Protein AF-A0A1M7QAD5-F1 (afdb_monomer_lite)

pLDDT: mean 91.41, std 9.4, range [44.44, 98.81]

Structure (mmCIF, N/CA/C/O backbone):
data_AF-A0A1M7QAD5-F1
#
_entry.id   AF-A0A1M7QAD5-F1
#
loop_
_atom_site.group_PDB
_atom_site.id
_atom_site.type_symbol
_atom_site.label_atom_id
_atom_site.label_alt_id
_atom_site.label_comp_id
_atom_site.label_asym_id
_atom_site.label_entity_id
_atom_site.label_seq_id
_atom_site.pdbx_PDB_ins_code
_atom_site.Cartn_x
_atom_site.Cartn_y
_atom_site.Cartn_z
_atom_site.occupancy
_atom_site.B_iso_or_equiv
_atom_site.auth_seq_id
_atom_site.auth_comp_id
_atom_site.auth_asym_id
_atom_site.auth_atom_id
_atom_site.pdbx_PDB_model_num
ATOM 1 N N . MET A 1 1 ? 4.816 22.888 -14.484 1.00 44.44 1 MET A N 1
ATOM 2 C CA . MET A 1 1 ? 5.813 21.849 -14.824 1.00 44.44 1 MET A CA 1
ATOM 3 C C . MET A 1 1 ? 5.285 20.540 -14.272 1.00 44.44 1 MET A C 1
ATOM 5 O O . MET A 1 1 ? 4.769 20.573 -13.161 1.00 44.44 1 MET A O 1
ATOM 9 N N . SER A 1 2 ? 5.315 19.450 -15.041 1.00 64.81 2 SER A N 1
ATOM 10 C CA . SER A 1 2 ? 4.949 18.124 -14.526 1.00 64.81 2 SER A CA 1
ATOM 11 C C . SER A 1 2 ? 5.918 17.736 -13.416 1.00 64.81 2 SER A C 1
ATOM 13 O O . SER A 1 2 ? 7.119 17.979 -13.535 1.00 64.81 2 SER A O 1
ATOM 15 N N . ASP A 1 3 ? 5.398 17.168 -12.337 1.00 88.75 3 ASP A N 1
ATOM 16 C CA . ASP A 1 3 ? 6.226 16.708 -11.234 1.00 88.75 3 ASP A CA 1
ATOM 17 C C . ASP A 1 3 ? 7.132 15.540 -11.679 1.00 88.75 3 ASP A C 1
ATOM 19 O O . ASP A 1 3 ? 6.599 14.564 -12.214 1.00 88.75 3 ASP A O 1
ATOM 23 N N . PRO A 1 4 ? 8.466 15.608 -11.495 1.00 91.31 4 PRO A N 1
ATOM 24 C CA . PRO A 1 4 ? 9.377 14.566 -11.970 1.00 91.31 4 PRO A CA 1
ATOM 25 C C . PRO A 1 4 ? 9.120 13.183 -11.362 1.00 91.31 4 PRO A C 1
ATOM 27 O O . PRO A 1 4 ? 9.174 12.189 -12.086 1.00 91.31 4 PRO A O 1
ATOM 30 N N . LEU A 1 5 ? 8.806 13.116 -10.063 1.00 94.00 5 LEU A N 1
ATOM 31 C CA . LEU A 1 5 ? 8.501 11.862 -9.376 1.00 94.00 5 LEU A CA 1
ATOM 32 C C . LEU A 1 5 ? 7.211 11.270 -9.938 1.00 94.00 5 LEU A C 1
ATOM 34 O O . LEU A 1 5 ? 7.191 10.111 -10.347 1.00 94.00 5 LEU A O 1
ATOM 38 N N . LEU A 1 6 ? 6.143 12.068 -10.014 1.00 95.25 6 LEU A N 1
ATOM 39 C CA . LEU A 1 6 ? 4.857 11.579 -10.521 1.00 95.25 6 LEU A CA 1
ATOM 40 C C . LEU A 1 6 ? 4.945 11.181 -11.999 1.00 95.25 6 LEU A C 1
ATOM 42 O O . LEU A 1 6 ? 4.340 10.193 -12.409 1.00 95.25 6 LEU A O 1
ATOM 46 N N . ALA A 1 7 ? 5.729 11.899 -12.805 1.00 94.88 7 ALA A N 1
ATOM 47 C CA . ALA A 1 7 ? 5.968 11.540 -14.199 1.00 94.88 7 ALA A CA 1
ATOM 48 C C . ALA A 1 7 ? 6.730 10.206 -14.327 1.00 94.88 7 ALA A C 1
ATOM 50 O O . ALA A 1 7 ? 6.427 9.411 -15.218 1.00 94.88 7 ALA A O 1
ATOM 51 N N . ALA A 1 8 ? 7.684 9.925 -13.433 1.00 96.12 8 ALA A N 1
ATOM 52 C CA . ALA A 1 8 ? 8.369 8.634 -13.381 1.00 96.12 8 ALA A CA 1
ATOM 53 C C . ALA A 1 8 ? 7.419 7.510 -12.929 1.00 96.12 8 ALA A C 1
ATOM 55 O O . ALA A 1 8 ? 7.286 6.506 -13.627 1.00 96.12 8 ALA A O 1
ATOM 56 N N . LEU A 1 9 ? 6.699 7.708 -11.817 1.00 96.38 9 LEU A N 1
ATOM 57 C CA . LEU A 1 9 ? 5.769 6.729 -11.232 1.00 96.38 9 LEU A CA 1
ATOM 58 C C . LEU A 1 9 ? 4.523 6.460 -12.093 1.00 96.38 9 LEU A C 1
ATOM 60 O O . LEU A 1 9 ? 3.864 5.441 -11.912 1.00 96.38 9 LEU A O 1
ATOM 64 N N . SER A 1 10 ? 4.203 7.338 -13.044 1.00 94.56 10 SER A N 1
ATOM 65 C CA . SER A 1 10 ? 3.139 7.128 -14.038 1.00 94.56 10 SER A CA 1
ATOM 66 C C . SER A 1 10 ? 3.640 6.535 -15.359 1.00 94.56 10 SER A C 1
ATOM 68 O O . SER A 1 10 ? 2.853 6.315 -16.277 1.00 94.56 10 SER A O 1
ATOM 70 N N . GLY A 1 11 ? 4.950 6.301 -15.501 1.00 94.44 11 GLY A N 1
ATOM 71 C CA . GLY A 1 11 ? 5.553 5.836 -16.752 1.00 94.44 11 GLY A CA 1
ATOM 72 C C . GLY A 1 11 ? 5.545 6.879 -17.882 1.00 94.44 11 GLY A C 1
ATOM 73 O O . GLY A 1 11 ? 5.758 6.527 -19.046 1.00 94.44 11 GLY A O 1
ATOM 74 N N . GLN A 1 12 ? 5.302 8.157 -17.570 1.00 94.88 12 GLN A N 1
ATOM 75 C CA . GLN A 1 12 ? 5.321 9.278 -18.520 1.00 94.88 12 GLN A CA 1
ATOM 76 C C . GLN A 1 12 ? 6.730 9.843 -18.754 1.00 94.88 12 GLN A C 1
ATOM 78 O O . GLN A 1 12 ? 6.978 10.454 -19.792 1.00 94.88 12 GLN A O 1
ATOM 83 N N . ALA A 1 13 ? 7.673 9.592 -17.840 1.00 95.69 13 ALA A N 1
ATOM 84 C CA . ALA A 1 13 ? 9.079 9.976 -17.970 1.00 95.69 13 ALA A CA 1
ATOM 85 C C . ALA A 1 13 ? 10.033 8.761 -17.918 1.00 95.69 13 ALA A C 1
ATOM 87 O O . ALA A 1 13 ? 10.795 8.629 -16.961 1.00 95.69 13 ALA A O 1
ATOM 88 N N . PRO A 1 14 ? 10.068 7.889 -18.950 1.00 95.81 14 PRO A N 1
ATOM 89 C CA . PRO A 1 14 ? 10.956 6.718 -18.977 1.00 95.81 14 PRO A CA 1
ATOM 90 C C . PRO A 1 14 ? 12.440 7.047 -18.769 1.00 95.81 14 PRO A C 1
ATOM 92 O O . PRO A 1 14 ? 13.177 6.250 -18.200 1.00 95.81 14 PRO A O 1
ATOM 95 N N . ALA A 1 15 ? 12.884 8.232 -19.202 1.00 95.62 15 ALA A N 1
ATOM 96 C CA . ALA A 1 15 ? 14.264 8.689 -19.038 1.00 95.62 15 ALA A CA 1
ATOM 97 C C . ALA A 1 15 ? 14.668 8.934 -17.569 1.00 95.62 15 ALA A C 1
ATOM 99 O O . ALA A 1 15 ? 15.857 9.002 -17.280 1.00 95.62 15 ALA A O 1
ATOM 100 N N . ALA A 1 16 ? 13.701 9.055 -16.651 1.00 96.00 16 ALA A N 1
ATOM 101 C CA . ALA A 1 16 ? 13.962 9.135 -15.214 1.00 96.00 16 ALA A CA 1
ATOM 102 C C . ALA A 1 16 ? 14.240 7.758 -14.580 1.00 96.00 16 ALA A C 1
ATOM 104 O O . ALA A 1 16 ? 14.687 7.689 -13.436 1.00 96.00 16 ALA A O 1
ATOM 105 N N . LEU A 1 17 ? 13.979 6.663 -15.303 1.00 97.69 17 LEU A N 1
ATOM 106 C CA . LEU A 1 17 ? 14.224 5.301 -14.841 1.00 97.69 17 LEU A CA 1
ATOM 107 C C . LEU A 1 17 ? 15.600 4.804 -15.310 1.00 97.69 17 LEU A C 1
ATOM 109 O O . LEU A 1 17 ? 16.010 5.054 -16.452 1.00 97.69 17 LEU A O 1
ATOM 113 N N . ALA A 1 18 ? 16.288 4.043 -14.460 1.00 97.12 18 ALA A N 1
ATOM 114 C CA . ALA A 1 18 ? 17.481 3.290 -14.839 1.00 97.12 18 ALA A CA 1
ATOM 115 C C . ALA A 1 18 ? 17.174 2.306 -15.987 1.00 97.12 18 ALA A C 1
ATOM 117 O O . ALA A 1 18 ? 16.018 1.953 -16.226 1.00 97.12 18 ALA A O 1
ATOM 118 N N . GLU A 1 19 ? 18.193 1.882 -16.739 1.00 96.56 19 GLU A N 1
ATOM 119 C CA . GLU A 1 19 ? 17.986 0.935 -17.850 1.00 96.56 19 GLU A CA 1
ATOM 120 C C . GLU A 1 19 ? 17.501 -0.431 -17.355 1.00 96.56 19 GLU A C 1
ATOM 122 O O . GLU A 1 19 ? 16.589 -1.012 -17.945 1.00 96.56 19 GLU A O 1
ATOM 127 N N . ASP A 1 20 ? 18.055 -0.886 -16.235 1.00 95.69 20 ASP A N 1
ATOM 128 C CA . ASP A 1 20 ? 17.784 -2.144 -15.540 1.00 95.69 20 ASP A CA 1
ATOM 129 C C . ASP A 1 20 ? 16.744 -2.009 -14.413 1.00 95.69 20 ASP A C 1
ATOM 131 O O . ASP A 1 20 ? 16.614 -2.906 -13.578 1.00 95.69 20 ASP A O 1
ATOM 135 N N . VAL A 1 21 ? 15.970 -0.913 -14.410 1.00 97.50 21 VAL A N 1
ATOM 136 C CA . VAL A 1 21 ? 14.917 -0.662 -13.416 1.00 97.50 21 VAL A CA 1
ATOM 137 C C . VAL A 1 21 ? 14.005 -1.876 -13.244 1.00 97.50 21 VAL A C 1
ATOM 139 O O . VAL A 1 21 ? 13.650 -2.555 -14.213 1.00 97.50 21 VAL A O 1
ATOM 142 N N . SER A 1 22 ? 13.578 -2.125 -12.008 1.00 97.38 22 SER A N 1
ATOM 143 C CA . SER A 1 22 ? 12.638 -3.201 -11.699 1.00 97.38 22 SER A CA 1
ATOM 144 C C . SER A 1 22 ? 11.362 -2.686 -11.037 1.00 97.38 22 SER A C 1
ATOM 146 O O . SER A 1 22 ? 11.405 -1.833 -10.151 1.00 97.38 22 SER A O 1
ATOM 148 N N . LEU A 1 23 ? 10.218 -3.237 -11.425 1.00 97.06 23 LEU A N 1
ATOM 149 C CA . LEU A 1 23 ? 8.903 -2.900 -10.897 1.00 97.06 23 LEU A CA 1
ATOM 150 C C . LEU A 1 23 ? 8.289 -4.095 -10.187 1.00 97.06 23 LEU A C 1
ATOM 152 O O . LEU A 1 23 ? 8.112 -5.160 -10.767 1.00 97.06 23 LEU A O 1
ATOM 156 N N . ALA A 1 24 ? 7.891 -3.866 -8.953 1.00 95.19 24 ALA A N 1
ATOM 157 C CA . ALA A 1 24 ? 7.064 -4.743 -8.160 1.00 95.19 24 ALA A CA 1
ATOM 158 C C . ALA A 1 24 ? 5.625 -4.226 -8.179 1.00 95.19 24 ALA A C 1
ATOM 160 O O . ALA A 1 24 ? 5.394 -3.044 -7.921 1.00 95.19 24 ALA A O 1
ATOM 161 N N . THR A 1 25 ? 4.660 -5.097 -8.460 1.00 93.44 25 THR A N 1
ATOM 162 C CA . THR A 1 25 ? 3.247 -4.710 -8.539 1.00 93.44 25 THR A CA 1
ATOM 163 C C . THR A 1 25 ? 2.465 -5.244 -7.332 1.00 93.44 25 THR A C 1
ATOM 165 O O . THR A 1 25 ? 2.951 -6.137 -6.625 1.00 93.44 25 THR A O 1
ATOM 168 N N . PRO A 1 26 ? 1.249 -4.726 -7.072 1.00 92.12 26 PRO A N 1
ATOM 169 C CA . PRO A 1 26 ? 0.386 -5.296 -6.047 1.00 92.12 26 PRO A CA 1
ATOM 170 C C . PRO A 1 26 ? -0.293 -6.593 -6.508 1.00 92.12 26 PRO A C 1
ATOM 172 O O . PRO A 1 26 ? -0.856 -7.297 -5.675 1.00 92.12 26 PRO A O 1
ATOM 175 N N . ILE A 1 27 ? -0.261 -6.911 -7.809 1.00 89.25 27 ILE A N 1
ATOM 176 C CA . ILE A 1 27 ? -0.989 -8.043 -8.396 1.00 89.25 27 ILE A CA 1
ATOM 177 C C . ILE A 1 27 ? -0.078 -9.259 -8.566 1.00 89.25 27 ILE A C 1
ATOM 179 O O . ILE A 1 27 ? -0.406 -10.350 -8.112 1.00 89.25 27 ILE A O 1
ATOM 183 N N . THR A 1 28 ? 1.073 -9.062 -9.194 1.00 85.19 28 THR A N 1
ATOM 184 C CA . THR A 1 28 ? 2.005 -10.126 -9.573 1.00 85.19 28 THR A CA 1
ATOM 185 C C . THR A 1 28 ? 3.092 -10.298 -8.513 1.00 85.19 28 THR A C 1
ATOM 187 O O . THR A 1 28 ? 3.543 -9.323 -7.903 1.00 85.19 28 THR A O 1
ATOM 190 N N . ALA A 1 29 ? 3.540 -11.536 -8.292 1.00 83.44 29 ALA A N 1
ATOM 191 C CA . ALA A 1 29 ? 4.682 -11.796 -7.420 1.00 83.44 29 ALA A CA 1
ATOM 192 C C . ALA A 1 29 ? 6.031 -11.445 -8.087 1.00 83.44 29 ALA A C 1
ATOM 194 O O . ALA A 1 29 ? 6.813 -10.728 -7.453 1.00 83.44 29 ALA A O 1
ATOM 195 N N . PRO A 1 30 ? 6.308 -11.854 -9.346 1.00 87.38 30 PRO A N 1
ATOM 196 C CA . PRO A 1 30 ? 7.565 -11.517 -10.008 1.00 87.38 30 PRO A CA 1
ATOM 197 C C . PRO A 1 30 ? 7.700 -10.019 -10.274 1.00 87.38 30 PRO A C 1
ATOM 199 O O . PRO A 1 30 ? 6.704 -9.315 -10.501 1.00 87.38 30 PRO A O 1
ATOM 202 N N . ARG A 1 31 ? 8.949 -9.540 -10.303 1.00 92.69 31 ARG A N 1
ATOM 203 C CA . ARG A 1 31 ? 9.244 -8.181 -10.759 1.00 92.69 31 ARG A CA 1
ATOM 204 C C . ARG A 1 31 ? 9.274 -8.107 -12.282 1.00 92.69 31 ARG A C 1
ATOM 206 O O . ARG A 1 31 ? 9.694 -9.024 -12.980 1.00 92.69 31 ARG A O 1
ATOM 213 N N . ILE A 1 32 ? 8.873 -6.955 -12.800 1.00 93.94 32 ILE A N 1
ATOM 214 C CA . ILE A 1 32 ? 9.016 -6.585 -14.208 1.00 93.94 32 ILE A CA 1
ATOM 215 C C . ILE A 1 32 ? 10.338 -5.841 -14.355 1.00 93.94 32 ILE A C 1
ATOM 217 O O . ILE A 1 32 ? 10.587 -4.892 -13.616 1.00 93.94 32 ILE A O 1
ATOM 221 N N . HIS A 1 33 ? 11.169 -6.234 -15.314 1.00 95.75 33 HIS A N 1
ATOM 222 C CA . HIS A 1 33 ? 12.506 -5.667 -15.494 1.00 95.75 33 HIS A CA 1
ATOM 223 C C . HIS A 1 33 ? 12.643 -4.881 -16.796 1.00 95.75 33 HIS A C 1
ATOM 225 O O . HIS A 1 33 ? 12.082 -5.244 -17.830 1.00 95.75 33 HIS A O 1
ATOM 231 N N . GLY A 1 34 ? 13.459 -3.831 -16.742 1.00 97.44 34 GLY A N 1
ATOM 232 C CA . GLY A 1 34 ? 13.838 -3.011 -17.881 1.00 97.44 34 GLY A CA 1
ATOM 233 C C . GLY A 1 34 ? 12.938 -1.793 -18.068 1.00 97.44 34 GLY A C 1
ATOM 234 O O . GLY A 1 34 ? 11.707 -1.875 -17.985 1.00 97.44 34 GLY A O 1
ATOM 235 N N . ARG A 1 35 ? 13.565 -0.654 -18.388 1.00 97.75 35 ARG A N 1
ATOM 236 C CA . ARG A 1 35 ? 12.918 0.665 -18.532 1.00 97.75 35 ARG A CA 1
ATOM 237 C C . ARG A 1 35 ? 11.617 0.635 -19.328 1.00 97.75 35 ARG A C 1
ATOM 239 O O . ARG A 1 35 ? 10.612 1.197 -18.886 1.00 97.75 35 ARG A O 1
ATOM 246 N N . ASP A 1 36 ? 11.623 -0.005 -20.493 1.00 97.62 36 ASP A N 1
ATOM 247 C CA . ASP A 1 36 ? 10.472 -0.008 -21.396 1.00 97.62 36 ASP A CA 1
ATOM 248 C C . ASP A 1 36 ? 9.304 -0.830 -20.847 1.00 97.62 36 ASP A C 1
ATOM 250 O O . ASP A 1 36 ? 8.154 -0.397 -20.937 1.00 97.62 36 ASP A O 1
ATOM 254 N N . ALA A 1 37 ? 9.584 -2.002 -20.271 1.00 96.62 37 ALA A N 1
ATOM 255 C CA . ALA A 1 37 ? 8.557 -2.863 -19.696 1.00 96.62 37 ALA A CA 1
ATOM 256 C C . ALA A 1 37 ? 7.942 -2.223 -18.447 1.00 96.62 37 ALA A C 1
ATOM 258 O O . ALA A 1 37 ? 6.719 -2.130 -18.352 1.00 96.62 37 ALA A O 1
ATOM 259 N N . VAL A 1 38 ? 8.781 -1.679 -17.559 1.00 97.69 38 VAL A N 1
ATOM 260 C CA . VAL A 1 38 ? 8.338 -0.936 -16.372 1.00 97.69 38 VAL A CA 1
ATOM 261 C C . VAL A 1 38 ? 7.495 0.277 -16.764 1.00 97.69 38 VAL A C 1
ATOM 263 O O . VAL A 1 38 ? 6.394 0.452 -16.250 1.00 97.69 38 VAL A O 1
ATOM 266 N N . SER A 1 39 ? 7.952 1.087 -17.725 1.00 97.81 39 SER A N 1
ATOM 267 C CA . SER A 1 39 ? 7.203 2.270 -18.169 1.00 97.81 39 SER A CA 1
ATOM 268 C C . SER A 1 39 ? 5.846 1.910 -18.773 1.00 97.81 39 SER A C 1
ATOM 270 O O . SER A 1 39 ? 4.871 2.626 -18.555 1.00 97.81 39 SER A O 1
ATOM 272 N N . ARG A 1 40 ? 5.762 0.814 -19.544 1.00 96.62 40 ARG A N 1
ATOM 273 C CA . ARG A 1 40 ? 4.482 0.321 -20.076 1.00 96.62 40 ARG A CA 1
ATOM 274 C C . ARG A 1 40 ? 3.551 -0.122 -18.953 1.00 96.62 40 ARG A C 1
ATOM 276 O O . ARG A 1 40 ? 2.407 0.312 -18.948 1.00 96.62 40 ARG A O 1
ATOM 283 N N . ALA A 1 41 ? 4.045 -0.913 -18.003 1.00 96.00 41 ALA A N 1
ATOM 284 C CA . ALA A 1 41 ? 3.243 -1.398 -16.886 1.00 96.00 41 ALA A CA 1
ATOM 285 C C . ALA A 1 41 ? 2.692 -0.248 -16.028 1.00 96.00 41 ALA A C 1
ATOM 287 O O . ALA A 1 41 ? 1.494 -0.209 -15.763 1.00 96.00 41 ALA A O 1
ATOM 288 N N . LEU A 1 42 ? 3.528 0.733 -15.664 1.00 96.31 42 LEU A N 1
ATOM 289 C CA . LEU A 1 42 ? 3.091 1.912 -14.905 1.00 96.31 42 LEU A CA 1
ATOM 290 C C . LEU A 1 42 ? 1.995 2.700 -15.634 1.00 96.31 42 LEU A C 1
ATOM 292 O O . LEU A 1 42 ? 1.013 3.090 -15.005 1.00 96.31 42 LEU A O 1
ATOM 296 N N . ARG A 1 43 ? 2.117 2.880 -16.958 1.00 95.44 43 ARG A N 1
ATOM 297 C CA . ARG A 1 43 ? 1.062 3.519 -17.762 1.00 95.44 43 ARG A CA 1
ATOM 298 C C . ARG A 1 43 ? -0.230 2.711 -17.756 1.00 95.44 43 ARG A C 1
ATOM 300 O O . ARG A 1 43 ? -1.278 3.291 -17.515 1.00 95.44 43 ARG A O 1
ATOM 307 N N . THR A 1 44 ? -0.158 1.388 -17.919 1.00 94.12 44 THR A N 1
ATOM 308 C CA . THR A 1 44 ? -1.343 0.521 -17.839 1.00 94.12 44 THR A CA 1
ATOM 309 C C . THR A 1 44 ? -2.077 0.694 -16.509 1.00 94.12 44 THR A C 1
ATOM 311 O O . THR A 1 44 ? -3.291 0.874 -16.506 1.00 94.12 44 THR A O 1
ATOM 314 N N . TYR A 1 45 ? -1.364 0.701 -15.376 1.00 91.69 45 TYR A N 1
ATOM 315 C CA . TYR A 1 45 ? -1.989 0.945 -14.071 1.00 91.69 45 TYR A CA 1
ATOM 316 C C . TYR A 1 45 ? -2.669 2.319 -13.997 1.00 91.69 45 TYR A C 1
ATOM 318 O O . TYR A 1 45 ? -3.799 2.410 -13.523 1.00 91.69 45 TYR A O 1
ATOM 326 N N . GLN A 1 46 ? -2.014 3.378 -14.479 1.00 91.12 46 GLN A N 1
ATOM 327 C CA . GLN A 1 46 ? -2.577 4.735 -14.483 1.00 91.12 46 GLN A CA 1
ATOM 328 C C . GLN A 1 46 ? -3.825 4.857 -15.365 1.00 91.12 46 GLN A C 1
ATOM 330 O O . GLN A 1 46 ? -4.807 5.481 -14.959 1.00 91.12 46 GLN A O 1
ATOM 335 N N . ASP A 1 47 ? -3.797 4.238 -16.546 1.00 91.25 47 ASP A N 1
ATOM 336 C CA . ASP A 1 47 ? -4.906 4.253 -17.497 1.00 91.25 47 ASP A CA 1
ATOM 337 C C . ASP A 1 47 ? -6.123 3.514 -16.927 1.00 91.25 47 ASP A C 1
ATOM 339 O O . ASP A 1 47 ? -7.239 4.035 -16.966 1.00 91.25 47 ASP A O 1
ATOM 343 N N . VAL A 1 48 ? -5.915 2.333 -16.331 1.00 91.19 48 VAL A N 1
ATOM 344 C CA . VAL A 1 48 ? -6.998 1.539 -15.728 1.00 91.19 48 VAL A CA 1
ATOM 345 C C . VAL A 1 48 ? -7.565 2.216 -14.473 1.00 91.19 48 VAL A C 1
ATOM 347 O O . VAL A 1 48 ? -8.773 2.168 -14.242 1.00 91.19 48 VAL A O 1
ATOM 350 N N . LEU A 1 49 ? -6.732 2.904 -13.685 1.00 89.38 49 LEU A N 1
ATOM 351 C CA . LEU A 1 49 ? -7.191 3.720 -12.553 1.00 89.38 49 LEU A CA 1
ATOM 352 C C . LEU A 1 49 ? -7.947 4.989 -12.985 1.00 89.38 49 LEU A C 1
ATOM 354 O O . LEU A 1 49 ? -8.518 5.665 -12.131 1.00 89.38 49 LEU A O 1
ATOM 358 N N . ALA A 1 50 ? -7.989 5.293 -14.287 1.00 86.81 50 ALA A N 1
ATOM 359 C CA . ALA A 1 50 ? -8.754 6.383 -14.883 1.00 86.81 50 ALA A CA 1
ATOM 360 C C . ALA A 1 50 ? -8.439 7.769 -14.284 1.00 86.81 50 ALA A C 1
ATOM 362 O O . ALA A 1 50 ? -9.341 8.502 -13.885 1.00 86.81 50 ALA A O 1
ATOM 363 N N . SER A 1 51 ? -7.158 8.163 -14.304 1.00 77.19 51 SER A N 1
ATOM 364 C CA . SER A 1 51 ? -6.651 9.441 -13.756 1.00 77.19 51 SER A CA 1
ATOM 365 C C . SER A 1 51 ? -6.791 9.551 -12.231 1.00 77.19 51 SER A C 1
ATOM 367 O O . SER A 1 51 ? -7.559 10.382 -11.740 1.00 77.19 51 SER A O 1
ATOM 369 N N . PRO A 1 52 ? -6.051 8.733 -11.465 1.00 88.94 52 PRO A N 1
ATOM 370 C CA . PRO A 1 52 ? -6.119 8.777 -10.013 1.00 88.94 52 PRO A CA 1
ATOM 371 C C . PRO A 1 52 ? -5.640 10.125 -9.445 1.00 88.94 52 PRO A C 1
ATOM 373 O O . PRO A 1 52 ? -4.727 10.762 -9.976 1.00 88.94 52 PRO A O 1
ATOM 376 N N . GLU A 1 53 ? -6.217 10.535 -8.318 1.00 93.25 53 GLU A N 1
ATOM 377 C CA . GLU A 1 53 ? -5.794 11.713 -7.561 1.00 93.25 53 GLU A CA 1
ATOM 378 C C . GLU A 1 53 ? -4.594 11.381 -6.669 1.00 93.25 53 GLU A C 1
ATOM 380 O O . GLU A 1 53 ? -4.587 10.356 -5.991 1.00 93.25 53 GLU A O 1
ATOM 385 N N . VAL A 1 54 ? -3.596 12.266 -6.613 1.00 95.00 54 VAL A N 1
ATOM 386 C CA . VAL A 1 54 ? -2.483 12.148 -5.659 1.00 95.00 54 VAL A CA 1
ATOM 387 C C . VAL A 1 54 ? -2.894 12.742 -4.313 1.00 95.00 54 VAL A C 1
ATOM 389 O O . VAL A 1 54 ? -3.052 13.954 -4.198 1.00 95.00 54 VAL A O 1
ATOM 392 N N . THR A 1 55 ? -3.010 11.905 -3.284 1.00 95.12 55 THR A N 1
ATOM 393 C CA . THR A 1 55 ? -3.503 12.300 -1.949 1.00 95.12 55 THR A CA 1
ATOM 394 C C . THR A 1 55 ? -2.386 12.508 -0.921 1.00 95.12 55 THR A C 1
ATOM 396 O O . THR A 1 55 ? -2.581 13.148 0.120 1.00 95.12 55 THR A O 1
ATOM 399 N N . ALA A 1 56 ? -1.190 11.982 -1.195 1.00 95.44 56 ALA A N 1
ATOM 400 C CA . ALA A 1 56 ? -0.011 12.180 -0.361 1.00 95.44 56 ALA A CA 1
ATOM 401 C C . ALA A 1 56 ? 1.284 12.001 -1.157 1.00 95.44 56 ALA A C 1
ATOM 403 O O . ALA A 1 56 ? 1.338 11.235 -2.121 1.00 95.44 56 ALA A O 1
ATOM 404 N N . ARG A 1 57 ? 2.341 12.664 -0.686 1.00 96.88 57 ARG A N 1
ATOM 405 C CA . ARG A 1 57 ? 3.728 12.427 -1.092 1.00 96.88 57 ARG A CA 1
ATOM 406 C C . ARG A 1 57 ? 4.538 12.016 0.109 1.00 96.88 57 ARG A C 1
ATOM 408 O O . ARG A 1 57 ? 4.350 12.579 1.182 1.00 96.88 57 ARG A O 1
ATOM 415 N N . LEU A 1 58 ? 5.418 11.052 -0.094 1.00 97.75 58 LEU A N 1
ATOM 416 C CA . LEU A 1 58 ? 6.238 10.450 0.938 1.00 97.75 58 LEU A CA 1
ATOM 417 C C . LEU A 1 58 ? 7.703 10.635 0.568 1.00 97.75 58 LEU A C 1
ATOM 419 O O . LEU A 1 58 ? 8.084 10.404 -0.579 1.00 97.75 58 LEU A O 1
ATOM 423 N N . LYS A 1 59 ? 8.527 11.014 1.540 1.00 97.06 59 LYS A N 1
ATOM 424 C CA . LYS A 1 59 ? 9.964 11.197 1.350 1.00 97.06 59 LYS A CA 1
ATOM 425 C C . LYS A 1 59 ? 10.738 10.565 2.495 1.00 97.06 59 LYS A C 1
ATOM 427 O O . LYS A 1 59 ? 10.410 10.770 3.660 1.00 97.06 59 LYS A O 1
ATOM 432 N N . GLY A 1 60 ? 11.760 9.796 2.155 1.00 94.06 60 GLY A N 1
ATOM 433 C CA . GLY A 1 60 ? 12.688 9.177 3.093 1.00 94.06 60 GLY A CA 1
ATOM 434 C C . GLY A 1 60 ? 14.100 9.163 2.518 1.00 94.06 60 GLY A C 1
ATOM 435 O O . GLY A 1 60 ? 14.375 9.788 1.492 1.00 94.06 60 GLY A O 1
ATOM 436 N N . ASP A 1 61 ? 15.002 8.447 3.180 1.00 90.31 61 ASP A N 1
ATOM 437 C CA . ASP A 1 61 ? 16.376 8.314 2.700 1.00 90.31 61 ASP A CA 1
ATOM 438 C C . ASP A 1 61 ? 16.438 7.402 1.463 1.00 90.31 61 ASP A C 1
ATOM 440 O O . ASP A 1 61 ? 15.987 6.254 1.497 1.00 90.31 61 ASP A O 1
ATOM 444 N N . GLY A 1 62 ? 16.924 7.943 0.342 1.00 90.50 62 GLY A N 1
ATOM 445 C CA . GLY A 1 62 ? 17.021 7.242 -0.947 1.00 90.50 62 GLY A CA 1
ATOM 446 C C . GLY A 1 62 ? 15.688 6.805 -1.575 1.00 90.50 62 GLY A C 1
ATOM 447 O O . GLY A 1 62 ? 15.696 6.079 -2.575 1.00 90.50 62 GLY A O 1
ATOM 448 N N . ARG A 1 63 ? 14.545 7.215 -1.005 1.00 94.94 63 ARG A N 1
ATOM 449 C CA . ARG A 1 63 ? 13.208 6.805 -1.448 1.00 94.94 63 ARG A CA 1
ATOM 450 C C . ARG A 1 63 ? 12.222 7.960 -1.455 1.00 94.94 63 ARG A C 1
ATOM 452 O O . ARG A 1 63 ? 12.149 8.744 -0.510 1.00 94.94 63 ARG A O 1
ATOM 459 N N . GLU A 1 64 ? 11.398 7.996 -2.489 1.00 97.12 64 GLU A N 1
ATOM 460 C CA . GLU A 1 64 ? 10.258 8.905 -2.588 1.00 97.12 64 GLU A CA 1
ATOM 461 C C . GLU A 1 64 ? 9.034 8.136 -3.065 1.00 97.12 64 GLU A C 1
ATOM 463 O O . GLU A 1 64 ? 9.153 7.103 -3.720 1.00 97.12 64 GLU A O 1
ATOM 468 N N . GLY A 1 65 ? 7.842 8.614 -2.743 1.00 97.44 65 GLY A N 1
ATOM 469 C CA . GLY A 1 65 ? 6.627 7.926 -3.134 1.00 97.44 65 GLY A CA 1
ATOM 470 C C . GLY A 1 65 ? 5.398 8.803 -3.156 1.00 97.44 65 GLY A C 1
ATOM 471 O O . GLY A 1 65 ? 5.402 9.942 -2.692 1.00 97.44 65 GLY A O 1
ATOM 472 N N . ALA A 1 66 ? 4.328 8.244 -3.700 1.00 97.50 66 ALA A N 1
ATOM 473 C CA . ALA A 1 66 ? 3.039 8.902 -3.778 1.00 97.50 66 ALA A CA 1
ATOM 474 C C . ALA A 1 66 ? 1.909 7.912 -3.502 1.00 97.50 66 ALA A C 1
ATOM 476 O O . ALA A 1 66 ? 1.972 6.750 -3.913 1.00 97.50 66 ALA A O 1
ATOM 477 N N . VAL A 1 67 ? 0.880 8.405 -2.815 1.00 97.25 67 VAL A N 1
ATOM 478 C CA . VAL A 1 67 ? -0.400 7.715 -2.658 1.00 97.25 67 VAL A CA 1
ATOM 479 C C . VAL A 1 67 ? -1.362 8.262 -3.697 1.00 97.25 67 VAL A C 1
ATOM 481 O O . VAL A 1 67 ? -1.513 9.477 -3.836 1.00 97.25 67 VAL A O 1
ATOM 484 N N . TYR A 1 68 ? -2.004 7.349 -4.406 1.00 95.94 68 TYR A N 1
ATOM 485 C CA . TYR A 1 68 ? -2.989 7.612 -5.435 1.00 95.94 68 TYR A CA 1
ATOM 486 C C . TYR A 1 68 ? -4.329 7.032 -4.997 1.00 95.94 68 TYR A C 1
ATOM 488 O O . TYR A 1 68 ? -4.372 5.895 -4.529 1.00 95.94 68 TYR A O 1
ATOM 496 N N . SER A 1 69 ? -5.410 7.779 -5.189 1.00 94.44 69 SER A N 1
ATOM 497 C CA . SER A 1 69 ? -6.779 7.329 -4.947 1.00 94.44 69 SER A CA 1
ATOM 498 C C . SER A 1 69 ? -7.590 7.395 -6.235 1.00 94.44 69 SER A C 1
ATOM 500 O O . SER A 1 69 ? -7.520 8.369 -6.986 1.00 94.44 69 SER A O 1
ATOM 502 N N . ALA A 1 70 ? -8.356 6.346 -6.500 1.00 91.00 70 ALA A N 1
ATOM 503 C CA . ALA A 1 70 ? -9.292 6.260 -7.609 1.00 91.00 70 ALA A CA 1
ATOM 504 C C . ALA A 1 70 ? -10.600 5.631 -7.134 1.00 91.00 70 ALA A C 1
ATOM 506 O O . ALA A 1 70 ? -10.656 4.961 -6.106 1.00 91.00 70 ALA A O 1
ATOM 507 N N . SER A 1 71 ? -11.675 5.823 -7.892 1.00 87.44 71 SER A N 1
ATOM 508 C CA . SER A 1 71 ? -12.969 5.193 -7.603 1.00 87.44 71 SER A CA 1
ATOM 509 C C . SER A 1 71 ? -13.567 4.509 -8.835 1.00 87.44 71 SER A C 1
ATOM 511 O O . SER A 1 71 ? -14.670 4.874 -9.261 1.00 87.44 71 SER A O 1
ATOM 513 N N . PRO A 1 72 ? -12.866 3.532 -9.448 1.00 74.69 72 PRO A N 1
ATOM 514 C CA . PRO A 1 72 ? -13.421 2.791 -10.573 1.00 74.69 72 PRO A CA 1
ATOM 515 C C . PRO A 1 72 ? -14.727 2.107 -10.141 1.00 74.69 72 PRO A C 1
ATOM 517 O O . PRO A 1 72 ? -14.781 1.398 -9.137 1.00 74.69 72 PRO A O 1
ATOM 520 N N . GLY A 1 73 ? -15.823 2.380 -10.856 1.00 73.56 73 GLY A N 1
ATOM 521 C CA . GLY A 1 73 ? -17.139 1.814 -10.530 1.00 73.56 73 GLY A CA 1
ATOM 522 C C . GLY A 1 73 ? -17.719 2.252 -9.173 1.00 73.56 73 GLY A C 1
ATOM 523 O O . GLY A 1 73 ? -18.569 1.551 -8.630 1.00 73.56 73 GLY A O 1
ATOM 524 N N . GLY A 1 74 ? -17.267 3.383 -8.612 1.00 81.62 74 GLY A N 1
ATOM 525 C CA . GLY A 1 74 ? -17.765 3.922 -7.339 1.00 81.62 74 GLY A CA 1
ATOM 526 C C . GLY A 1 74 ? -17.207 3.239 -6.085 1.00 81.62 74 GLY A C 1
ATOM 527 O O . GLY A 1 74 ? -17.722 3.466 -4.993 1.00 81.62 74 GLY A O 1
ATOM 528 N N . ARG A 1 75 ? -16.172 2.400 -6.223 1.00 83.69 75 ARG A N 1
ATOM 529 C CA . ARG A 1 75 ? -15.458 1.770 -5.104 1.00 83.69 75 ARG A CA 1
ATOM 530 C C . ARG A 1 75 ? -14.044 2.328 -5.012 1.00 83.69 75 ARG A C 1
ATOM 532 O O . ARG A 1 75 ? -13.317 2.295 -5.999 1.00 83.69 75 ARG A O 1
ATOM 539 N N . THR A 1 76 ? -13.660 2.826 -3.840 1.00 90.06 76 THR A N 1
ATOM 540 C CA . THR A 1 76 ? -12.345 3.445 -3.639 1.00 90.06 76 THR A CA 1
ATOM 541 C C . THR A 1 76 ? -11.232 2.406 -3.685 1.00 90.06 76 THR A C 1
ATOM 543 O O . THR A 1 76 ? -11.194 1.491 -2.866 1.00 90.06 76 THR A O 1
ATOM 546 N N . VAL A 1 77 ? -10.302 2.583 -4.614 1.00 93.00 77 VAL A N 1
ATOM 547 C CA . VAL A 1 77 ? -9.036 1.858 -4.694 1.00 93.00 77 VAL A CA 1
ATOM 548 C C . VAL A 1 77 ? -7.922 2.857 -4.448 1.00 93.00 77 VAL A C 1
ATOM 550 O O . VAL A 1 77 ? -7.910 3.932 -5.045 1.00 93.00 77 VAL A O 1
ATOM 553 N N . GLU A 1 78 ? -6.967 2.495 -3.603 1.00 95.94 78 GLU A N 1
ATOM 554 C CA . GLU A 1 78 ? -5.759 3.285 -3.417 1.00 95.94 78 GLU A CA 1
ATOM 555 C C . GLU A 1 78 ? -4.526 2.448 -3.747 1.00 95.94 78 GLU A C 1
ATOM 557 O O . GLU A 1 78 ? -4.433 1.270 -3.385 1.00 95.94 78 GLU A O 1
ATOM 562 N N . ILE A 1 79 ? -3.558 3.077 -4.406 1.00 96.50 79 ILE A N 1
ATOM 563 C CA . ILE A 1 79 ? -2.226 2.511 -4.599 1.00 96.50 79 ILE A CA 1
ATOM 564 C C . ILE A 1 79 ? -1.181 3.435 -3.993 1.00 96.50 79 ILE A C 1
ATOM 566 O O . ILE A 1 79 ? -1.311 4.657 -4.019 1.00 96.50 79 ILE A O 1
ATOM 570 N N . LEU A 1 80 ? -0.116 2.844 -3.478 1.00 98.12 80 LEU A N 1
ATOM 571 C CA . LEU A 1 80 ? 1.063 3.559 -3.022 1.00 98.12 80 LEU A CA 1
ATOM 572 C C . LEU A 1 80 ? 2.238 3.078 -3.862 1.00 98.12 80 LEU A C 1
ATOM 574 O O . LEU A 1 80 ? 2.524 1.885 -3.888 1.00 98.12 80 LEU A O 1
ATOM 578 N N . ALA A 1 81 ? 2.903 3.996 -4.560 1.00 98.12 81 ALA A N 1
ATOM 579 C CA . ALA A 1 81 ? 4.085 3.692 -5.360 1.00 98.12 81 ALA A CA 1
ATOM 580 C C . ALA A 1 81 ? 5.325 4.335 -4.731 1.00 98.12 81 ALA A C 1
ATOM 582 O O . ALA A 1 81 ? 5.327 5.540 -4.473 1.00 98.12 81 ALA A O 1
ATOM 583 N N . LEU A 1 82 ? 6.366 3.535 -4.493 1.00 97.75 82 LEU A N 1
ATOM 584 C CA . LEU A 1 82 ? 7.658 3.959 -3.952 1.00 97.75 82 LEU A CA 1
ATOM 585 C C . LEU A 1 82 ? 8.747 3.811 -5.012 1.00 97.75 82 LEU A C 1
ATOM 587 O O . LEU A 1 82 ? 8.982 2.709 -5.499 1.00 97.75 82 LEU A O 1
ATOM 591 N N . ALA A 1 83 ? 9.447 4.895 -5.320 1.00 97.56 83 ALA A N 1
ATOM 592 C CA . ALA A 1 83 ? 10.689 4.896 -6.075 1.00 97.56 83 ALA A CA 1
ATOM 593 C C . ALA A 1 83 ? 11.882 4.744 -5.121 1.00 97.56 83 ALA A C 1
ATOM 595 O O . ALA A 1 83 ? 11.992 5.465 -4.130 1.00 97.56 83 ALA A O 1
ATOM 596 N N . THR A 1 84 ? 12.793 3.830 -5.444 1.00 96.19 84 THR A N 1
ATOM 597 C CA . THR A 1 84 ? 14.142 3.762 -4.867 1.00 96.19 84 THR A CA 1
ATOM 598 C C . THR A 1 84 ? 15.138 4.241 -5.914 1.00 96.19 84 THR A C 1
ATOM 600 O O . THR A 1 84 ? 15.113 3.774 -7.057 1.00 96.19 84 THR A O 1
ATOM 603 N N . TYR A 1 85 ? 16.003 5.172 -5.526 1.00 93.69 85 TYR A N 1
ATOM 604 C CA . TYR A 1 85 ? 16.964 5.807 -6.422 1.00 93.69 85 TYR A CA 1
ATOM 605 C C . TYR A 1 85 ? 18.329 5.115 -6.375 1.00 93.69 85 TYR A C 1
ATOM 607 O O . TYR A 1 85 ? 18.784 4.686 -5.316 1.00 93.69 85 TYR A O 1
ATOM 615 N N . ASP A 1 86 ? 18.991 5.037 -7.527 1.00 88.31 86 ASP A N 1
ATOM 616 C CA . ASP A 1 86 ? 20.431 4.778 -7.611 1.00 88.31 86 ASP A CA 1
ATOM 617 C C . ASP A 1 86 ? 21.192 5.998 -7.044 1.00 88.31 86 ASP A C 1
ATOM 619 O O . ASP A 1 86 ? 20.756 7.133 -7.275 1.00 88.31 86 ASP A O 1
ATOM 623 N N . PRO A 1 87 ? 22.341 5.827 -6.360 1.00 84.94 87 PRO A N 1
ATOM 624 C CA . PRO A 1 87 ? 23.298 6.909 -6.102 1.00 84.94 87 PRO A CA 1
ATOM 625 C C . PRO A 1 87 ? 23.577 7.857 -7.285 1.00 84.94 87 PRO A C 1
ATOM 627 O O . PRO A 1 87 ? 23.856 9.037 -7.071 1.00 84.94 87 PRO A O 1
ATOM 630 N N . ALA A 1 88 ? 23.504 7.372 -8.528 1.00 85.12 88 ALA A N 1
ATOM 631 C CA . ALA A 1 88 ? 23.671 8.167 -9.745 1.00 85.12 88 ALA A CA 1
ATOM 632 C C . ALA A 1 88 ? 22.466 9.071 -10.083 1.00 85.12 88 ALA A C 1
ATOM 634 O O . ALA A 1 88 ? 22.578 9.934 -10.957 1.00 85.12 88 ALA A O 1
ATOM 635 N N . GLY A 1 89 ? 21.320 8.893 -9.416 1.00 88.19 89 GLY A N 1
ATOM 636 C CA . GLY A 1 89 ? 20.129 9.738 -9.538 1.00 88.19 89 GLY A CA 1
ATOM 637 C C . GLY A 1 89 ? 18.902 9.141 -10.248 1.00 88.19 89 GLY A C 1
ATOM 638 O O . GLY A 1 89 ? 17.802 9.588 -9.930 1.00 88.19 89 GLY A O 1
ATOM 639 N N . PRO A 1 90 ? 18.995 8.176 -11.187 1.00 93.75 90 PRO A N 1
ATOM 640 C CA . PRO A 1 90 ? 17.809 7.534 -11.763 1.00 93.75 90 PRO A CA 1
ATOM 641 C C . PRO A 1 90 ? 17.049 6.645 -10.771 1.00 93.75 90 PRO A C 1
ATOM 643 O O . PRO A 1 90 ? 17.608 6.154 -9.791 1.00 93.75 90 PRO A O 1
ATOM 646 N N . VAL A 1 91 ? 15.776 6.368 -11.063 1.00 97.25 91 VAL A N 1
ATOM 647 C CA . VAL A 1 91 ? 14.977 5.383 -10.318 1.00 97.25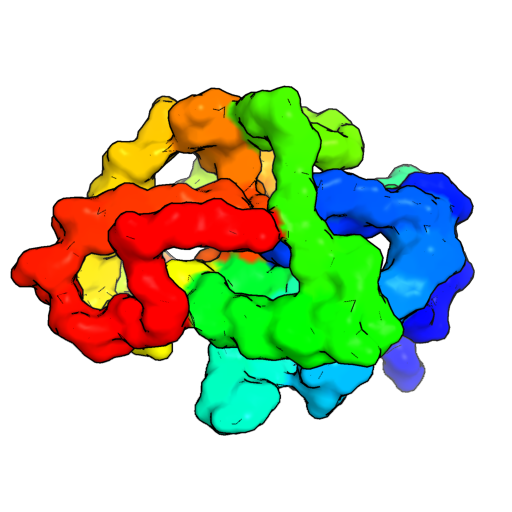 91 VAL A CA 1
ATOM 648 C C . VAL A 1 91 ? 15.431 3.967 -10.686 1.00 97.25 91 VAL A C 1
ATOM 650 O O . VAL A 1 91 ? 15.265 3.545 -11.831 1.00 97.25 91 VAL A O 1
ATOM 653 N N . ALA A 1 92 ? 15.971 3.232 -9.715 1.00 96.56 92 ALA A N 1
ATOM 654 C CA . ALA A 1 92 ? 16.460 1.858 -9.872 1.00 96.56 92 ALA A CA 1
ATOM 655 C C . ALA A 1 92 ? 15.382 0.802 -9.579 1.00 96.56 92 ALA A C 1
ATOM 657 O O . ALA A 1 92 ? 15.382 -0.290 -10.150 1.00 96.56 92 ALA A O 1
ATOM 658 N N . ALA A 1 93 ? 14.425 1.115 -8.706 1.00 97.44 93 ALA A N 1
ATOM 659 C CA . ALA A 1 93 ? 13.314 0.221 -8.412 1.00 97.44 93 ALA A CA 1
ATOM 660 C C . ALA A 1 93 ? 12.034 1.001 -8.121 1.00 97.44 93 ALA A C 1
ATOM 662 O O . ALA A 1 93 ? 12.075 2.078 -7.529 1.00 97.44 93 ALA A O 1
ATOM 663 N N . VAL A 1 94 ? 10.900 0.426 -8.510 1.00 97.94 94 VAL A N 1
ATOM 664 C CA . VAL A 1 94 ? 9.567 0.896 -8.136 1.00 97.94 94 VAL A CA 1
ATOM 665 C C . VAL A 1 94 ? 8.828 -0.241 -7.439 1.00 97.94 94 VAL A C 1
ATOM 667 O O . VAL A 1 94 ? 8.719 -1.329 -7.995 1.00 97.94 94 VAL A O 1
ATOM 670 N N . ASP A 1 95 ? 8.314 -0.001 -6.238 1.00 97.62 95 ASP A N 1
ATOM 671 C CA . ASP A 1 95 ? 7.448 -0.940 -5.520 1.00 97.62 95 ASP A CA 1
ATOM 672 C C . ASP A 1 95 ? 6.043 -0.332 -5.415 1.00 97.62 95 ASP A C 1
ATOM 674 O O . ASP A 1 95 ? 5.881 0.757 -4.861 1.00 97.62 95 ASP A O 1
ATOM 678 N N . VAL A 1 96 ? 5.029 -1.015 -5.953 1.00 97.56 96 VAL A N 1
ATOM 679 C CA . VAL A 1 96 ? 3.627 -0.577 -5.913 1.00 97.56 96 VAL A CA 1
ATOM 680 C C . VAL A 1 96 ? 2.812 -1.504 -5.018 1.00 97.56 96 VAL A C 1
ATOM 682 O O . VAL A 1 96 ? 2.791 -2.718 -5.209 1.00 97.56 96 VAL A O 1
ATOM 685 N N . TYR A 1 97 ? 2.104 -0.910 -4.067 1.00 97.75 97 TYR A N 1
ATOM 686 C CA . TYR A 1 97 ? 1.252 -1.567 -3.080 1.00 97.75 97 TYR A CA 1
ATOM 687 C C . TYR A 1 97 ? -0.199 -1.135 -3.305 1.00 97.75 97 TYR A C 1
ATOM 689 O O . TYR A 1 97 ? -0.437 -0.023 -3.776 1.00 97.75 97 TYR A O 1
ATOM 697 N N . GLY A 1 98 ? -1.173 -1.984 -2.972 1.00 96.56 98 GLY A N 1
ATOM 698 C CA . GLY A 1 98 ? -2.588 -1.710 -3.245 1.00 96.56 98 GLY A CA 1
ATOM 699 C C . GLY A 1 98 ? -3.506 -1.949 -2.050 1.00 96.56 98 GLY A C 1
ATOM 700 O O . GLY A 1 98 ? -3.199 -2.763 -1.173 1.00 96.56 98 GLY A O 1
ATOM 701 N N . ARG A 1 99 ? -4.649 -1.250 -2.039 1.00 96.69 99 ARG A N 1
ATOM 702 C CA . ARG A 1 99 ? -5.782 -1.504 -1.140 1.00 96.69 99 ARG A CA 1
ATOM 703 C C . ARG A 1 99 ? -7.138 -1.065 -1.730 1.00 96.69 99 ARG A C 1
ATOM 705 O O . ARG A 1 99 ? -7.174 -0.201 -2.603 1.00 96.69 99 ARG A O 1
ATOM 712 N N . PRO A 1 100 ? -8.254 -1.573 -1.177 1.00 95.25 100 PRO A N 1
ATOM 713 C CA . PRO A 1 100 ? -8.345 -2.837 -0.453 1.00 95.25 100 PRO A CA 1
ATOM 714 C C . PRO A 1 100 ? -8.387 -4.010 -1.447 1.00 95.25 100 PRO A C 1
ATOM 716 O O . PRO A 1 100 ? -8.848 -3.877 -2.580 1.00 95.25 100 PRO A O 1
ATOM 719 N N . TRP A 1 101 ? -7.927 -5.180 -1.019 1.00 93.44 101 TRP A N 1
ATOM 720 C CA . TRP A 1 101 ? -7.790 -6.392 -1.824 1.00 93.44 101 TRP A CA 1
ATOM 721 C C . TRP A 1 101 ? -9.069 -6.761 -2.600 1.00 93.44 101 TRP A C 1
ATOM 723 O O . TRP A 1 101 ? -8.968 -7.000 -3.803 1.00 93.44 101 TRP A O 1
ATOM 733 N N . PRO A 1 102 ? -10.287 -6.708 -2.014 1.00 91.00 102 PRO A N 1
ATOM 734 C CA . PRO A 1 102 ? -11.515 -6.980 -2.765 1.00 91.00 102 PRO A CA 1
ATOM 735 C C . PRO A 1 102 ? -11.743 -6.054 -3.968 1.00 91.00 102 PRO A C 1
ATOM 737 O O . PRO A 1 102 ? -12.311 -6.489 -4.964 1.00 91.00 102 PRO A O 1
ATOM 740 N N . TYR A 1 103 ? -11.298 -4.797 -3.905 1.00 90.81 103 TYR A N 1
ATOM 741 C CA . TYR A 1 103 ? -11.450 -3.836 -5.006 1.00 90.81 103 TYR A CA 1
ATOM 742 C C . TYR A 1 103 ? -10.235 -3.828 -5.940 1.00 90.81 103 TYR A C 1
ATOM 744 O O . TYR A 1 103 ? -10.381 -3.591 -7.137 1.00 90.81 103 TYR A O 1
ATOM 752 N N . MET A 1 104 ? -9.057 -4.211 -5.440 1.00 90.31 104 MET A N 1
ATOM 753 C CA . MET A 1 104 ? -7.917 -4.569 -6.287 1.00 90.31 104 MET A CA 1
ATOM 754 C C . MET A 1 104 ? -8.240 -5.764 -7.207 1.00 90.31 104 MET A C 1
ATOM 756 O O . MET A 1 104 ? -7.668 -5.850 -8.290 1.00 90.31 104 MET A O 1
ATOM 760 N N . ALA A 1 105 ? -9.193 -6.634 -6.834 1.00 87.50 105 ALA A N 1
ATOM 761 C CA . ALA A 1 105 ? -9.717 -7.697 -7.704 1.00 87.50 105 ALA A CA 1
ATOM 762 C C . ALA A 1 105 ? -10.311 -7.129 -8.999 1.00 87.50 105 ALA A C 1
ATOM 764 O O . ALA A 1 105 ? -10.017 -7.607 -10.090 1.00 87.50 105 ALA A O 1
ATOM 765 N N . LEU A 1 106 ? -11.107 -6.064 -8.869 1.00 86.56 106 LEU A N 1
ATOM 766 C CA . LEU A 1 106 ? -11.745 -5.388 -9.997 1.00 86.56 106 LEU A CA 1
ATOM 767 C C . LEU A 1 106 ? -10.690 -4.727 -10.887 1.00 86.56 106 LEU A C 1
ATOM 769 O O . LEU A 1 106 ? -10.740 -4.845 -12.107 1.00 86.56 106 LEU A O 1
ATOM 773 N N . LEU A 1 107 ? -9.686 -4.088 -10.275 1.00 88.12 107 LEU A N 1
ATOM 774 C CA . LEU A 1 107 ? -8.562 -3.517 -11.016 1.00 88.12 107 LEU A CA 1
ATOM 775 C C . LEU A 1 107 ? -7.809 -4.595 -11.807 1.00 88.12 107 LEU A C 1
ATOM 777 O O . LEU A 1 107 ? -7.480 -4.390 -12.973 1.00 88.12 107 LEU A O 1
ATOM 781 N N . ARG A 1 108 ? -7.564 -5.753 -11.187 1.00 89.00 108 ARG A N 1
ATOM 782 C CA . ARG A 1 108 ? -6.937 -6.906 -11.836 1.00 89.00 108 ARG A CA 1
ATOM 783 C C . ARG A 1 108 ? -7.750 -7.391 -13.037 1.00 89.00 108 ARG A C 1
ATOM 785 O O . ARG A 1 108 ? -7.159 -7.653 -14.080 1.00 89.00 108 ARG A O 1
ATOM 792 N N . GLU A 1 109 ? -9.072 -7.490 -12.918 1.00 89.00 109 GLU A N 1
ATOM 793 C CA . GLU A 1 109 ? -9.951 -7.875 -14.030 1.00 89.00 109 GLU A CA 1
ATOM 794 C C . GLU A 1 109 ? -9.878 -6.886 -15.199 1.00 89.00 109 GLU A C 1
ATOM 796 O O . GLU A 1 109 ? -9.833 -7.304 -16.355 1.00 89.00 109 GLU A O 1
ATOM 801 N N . GLU A 1 110 ? -9.829 -5.580 -14.928 1.00 90.31 110 GLU A N 1
ATOM 802 C CA . GLU A 1 110 ? -9.667 -4.573 -15.982 1.00 90.31 110 GLU A CA 1
ATOM 803 C C . GLU A 1 110 ? -8.275 -4.626 -16.628 1.00 90.31 110 GLU A C 1
ATOM 805 O O . GLU A 1 110 ? -8.168 -4.574 -17.854 1.00 90.31 110 GLU A O 1
ATOM 810 N N . ILE A 1 111 ? -7.211 -4.817 -15.837 1.00 91.44 111 ILE A N 1
ATOM 811 C CA . ILE A 1 111 ? -5.851 -5.026 -16.359 1.00 91.44 111 ILE A CA 1
ATOM 812 C C . ILE A 1 111 ? -5.810 -6.277 -17.240 1.00 91.44 111 ILE A C 1
ATOM 814 O O . ILE A 1 111 ? -5.253 -6.222 -18.333 1.00 91.44 111 ILE A O 1
ATOM 818 N N . ALA A 1 112 ? -6.464 -7.372 -16.841 1.00 90.81 112 ALA A N 1
ATOM 819 C CA . ALA A 1 112 ? -6.481 -8.619 -17.605 1.00 90.81 112 ALA A CA 1
ATOM 820 C C . ALA A 1 112 ? -7.050 -8.459 -19.026 1.00 90.81 112 ALA A C 1
ATOM 822 O O . ALA A 1 112 ? -6.660 -9.190 -19.936 1.00 90.81 112 ALA A O 1
ATOM 823 N N . LYS A 1 113 ? -7.950 -7.488 -19.242 1.00 92.25 113 LYS A N 1
ATOM 824 C CA . LYS A 1 113 ? -8.541 -7.204 -20.561 1.00 92.25 113 LYS A CA 1
ATOM 825 C C . LYS A 1 113 ? -7.564 -6.528 -21.523 1.00 92.25 113 LYS A C 1
ATOM 827 O O . LYS A 1 113 ? -7.740 -6.652 -22.733 1.00 92.25 113 LYS A O 1
ATOM 832 N N . VAL A 1 114 ? -6.577 -5.793 -21.008 1.00 93.94 114 VAL A N 1
ATOM 833 C CA . VAL A 1 114 ? -5.675 -4.947 -21.814 1.00 93.94 114 VAL A CA 1
ATOM 834 C C . VAL A 1 114 ? -4.212 -5.395 -21.772 1.00 93.94 114 VAL A C 1
ATOM 836 O O . VAL A 1 114 ? -3.483 -5.177 -22.736 1.00 93.94 114 VAL A O 1
ATOM 839 N N . ALA A 1 115 ? -3.791 -6.030 -20.680 1.00 91.31 115 ALA A N 1
ATOM 840 C CA . ALA A 1 115 ? -2.441 -6.516 -20.416 1.00 91.31 115 ALA A CA 1
ATOM 841 C C . ALA A 1 115 ? -2.515 -7.775 -19.523 1.00 91.31 115 ALA A C 1
ATOM 843 O O . ALA A 1 115 ? -2.271 -7.699 -18.316 1.00 91.31 115 ALA A O 1
ATOM 844 N N . PRO A 1 116 ? -2.918 -8.934 -20.079 1.00 88.81 116 PRO A N 1
ATOM 845 C CA . PRO A 1 116 ? -3.149 -10.159 -19.307 1.00 88.81 116 PRO A CA 1
ATOM 846 C C . PRO A 1 116 ? -1.908 -10.656 -18.555 1.00 88.81 116 PRO A C 1
ATOM 848 O O . PRO A 1 116 ? -2.039 -11.221 -17.475 1.00 88.81 116 PRO A O 1
ATOM 851 N N . ASP A 1 117 ? -0.714 -10.383 -19.077 1.00 85.25 117 ASP A N 1
ATOM 852 C CA . ASP A 1 117 ? 0.573 -10.671 -18.441 1.00 85.25 117 ASP A CA 1
ATOM 853 C C . ASP A 1 117 ? 0.792 -9.905 -17.125 1.00 85.25 117 ASP A C 1
ATOM 855 O O . ASP A 1 117 ? 1.506 -10.381 -16.249 1.00 85.25 117 ASP A O 1
ATOM 859 N N . LEU A 1 118 ? 0.149 -8.746 -16.952 1.00 87.38 118 LEU A N 1
ATOM 860 C CA . LEU A 1 118 ? 0.197 -7.953 -15.716 1.00 87.38 118 LEU A CA 1
ATOM 861 C C . LEU A 1 118 ? -0.886 -8.347 -14.700 1.00 87.38 118 LEU A C 1
ATOM 863 O O . LEU A 1 118 ? -0.904 -7.827 -13.584 1.00 87.38 118 LEU A O 1
ATOM 867 N N . ALA A 1 119 ? -1.812 -9.225 -15.089 1.00 85.62 119 ALA A N 1
ATOM 868 C CA . ALA A 1 119 ? -2.912 -9.689 -14.249 1.00 85.62 119 ALA A CA 1
ATOM 869 C C . ALA A 1 119 ? -2.760 -11.147 -13.788 1.00 85.62 119 ALA A C 1
ATOM 871 O O . ALA A 1 119 ? -3.621 -11.631 -13.045 1.00 85.62 119 ALA A O 1
ATOM 872 N N . ASP A 1 120 ? -1.706 -11.839 -14.223 1.00 78.69 120 ASP A N 1
ATOM 873 C CA . ASP A 1 120 ? -1.410 -13.222 -13.853 1.00 78.69 120 ASP A CA 1
ATOM 874 C C . ASP A 1 120 ? -0.788 -13.288 -12.440 1.00 78.69 120 ASP A C 1
ATOM 876 O O . ASP A 1 120 ? 0.305 -12.756 -12.230 1.00 78.69 120 ASP A O 1
ATOM 880 N N . PRO A 1 121 ? -1.454 -13.893 -11.439 1.00 65.75 121 PRO A N 1
ATOM 881 C CA . PRO A 1 121 ? -0.963 -13.952 -10.066 1.00 65.75 121 PRO A CA 1
ATOM 882 C C . PRO A 1 121 ? -0.009 -15.108 -9.807 1.00 65.75 121 PRO A C 1
ATOM 884 O O . PRO A 1 121 ? 0.117 -15.497 -8.642 1.00 65.75 121 PRO A O 1
ATOM 887 N N . ASP A 1 122 ? 0.635 -15.673 -10.834 1.00 67.81 122 ASP A N 1
ATOM 888 C CA . ASP A 1 122 ? 1.642 -16.704 -10.610 1.00 67.81 122 ASP A CA 1
ATOM 889 C C . ASP A 1 122 ? 2.623 -16.272 -9.510 1.00 67.81 122 ASP A C 1
ATOM 891 O O . ASP A 1 122 ? 3.121 -15.142 -9.458 1.00 67.81 122 ASP A O 1
ATOM 895 N N . LEU A 1 123 ? 2.855 -17.194 -8.586 1.00 56.56 123 LEU A N 1
ATOM 896 C CA . LEU A 1 123 ? 3.719 -17.009 -7.426 1.00 56.56 123 LEU A CA 1
ATOM 897 C C . LEU A 1 123 ? 5.084 -17.618 -7.601 1.00 56.56 123 LEU A C 1
ATOM 899 O O . LEU A 1 123 ? 5.893 -17.561 -6.675 1.00 56.56 123 LEU A O 1
ATOM 903 N N . GLY A 1 124 ? 5.328 -18.262 -8.737 1.00 51.31 124 GLY A N 1
ATOM 904 C CA . GLY A 1 124 ? 6.308 -19.320 -8.740 1.00 51.31 124 GLY A CA 1
ATOM 905 C C . GLY A 1 124 ? 5.874 -20.440 -7.786 1.00 51.31 124 GLY A C 1
ATOM 906 O O . GLY A 1 124 ? 5.108 -20.294 -6.830 1.00 51.31 124 GLY A O 1
ATOM 907 N N . THR A 1 125 ? 6.343 -21.643 -8.052 1.00 50.91 125 THR A N 1
ATOM 908 C CA . THR A 1 125 ? 6.066 -22.780 -7.179 1.00 50.91 125 THR A CA 1
ATOM 909 C C . THR A 1 125 ? 6.931 -22.676 -5.915 1.00 50.91 125 THR A C 1
ATOM 911 O O . THR A 1 125 ? 8.101 -23.053 -5.962 1.00 50.91 125 THR A O 1
ATOM 914 N N . GLY A 1 126 ? 6.396 -22.181 -4.791 1.00 64.19 126 GLY A N 1
ATOM 915 C CA . GLY A 1 126 ? 7.094 -22.185 -3.495 1.00 64.19 126 GLY A CA 1
ATOM 916 C C . GLY A 1 126 ? 6.745 -21.023 -2.552 1.00 64.19 126 GLY A C 1
ATOM 917 O O . GLY A 1 126 ? 5.848 -20.234 -2.848 1.00 64.19 126 GLY A O 1
ATOM 918 N N . PRO A 1 127 ? 7.435 -20.918 -1.400 1.00 75.06 127 PRO A N 1
ATOM 919 C CA . PRO A 1 127 ? 7.342 -19.750 -0.531 1.00 75.06 127 PRO A CA 1
ATOM 920 C C . PRO A 1 127 ? 7.785 -18.493 -1.293 1.00 75.06 127 PRO A C 1
ATOM 922 O O . PRO A 1 127 ? 8.816 -18.505 -1.966 1.00 75.06 127 PRO A O 1
ATOM 925 N N . TYR A 1 128 ? 7.005 -17.415 -1.205 1.00 81.31 128 TYR A N 1
ATOM 926 C CA . TYR A 1 128 ? 7.324 -16.166 -1.901 1.00 81.31 128 TYR A CA 1
ATOM 927 C C . TYR A 1 128 ? 8.397 -15.401 -1.127 1.00 81.31 128 TYR A C 1
ATOM 929 O O . TYR A 1 128 ? 8.172 -14.999 0.016 1.00 81.31 128 TYR A O 1
ATOM 937 N N . ALA A 1 129 ? 9.528 -15.164 -1.786 1.00 83.88 129 ALA A N 1
ATOM 938 C CA . ALA A 1 129 ? 10.573 -14.257 -1.340 1.00 83.88 129 ALA A CA 1
ATOM 939 C C . ALA A 1 129 ? 10.646 -13.072 -2.320 1.00 83.88 129 ALA A C 1
ATOM 941 O O . ALA A 1 129 ? 10.676 -13.306 -3.531 1.00 83.88 129 ALA A O 1
ATOM 942 N N . PRO A 1 130 ? 10.678 -11.812 -1.851 1.00 83.00 130 PRO A N 1
ATOM 943 C CA . PRO A 1 130 ? 10.723 -10.668 -2.740 1.00 83.00 130 PRO A CA 1
ATOM 944 C C . PRO A 1 130 ? 12.049 -10.605 -3.487 1.00 83.00 130 PRO A C 1
ATOM 946 O O . PRO A 1 130 ? 13.120 -10.618 -2.882 1.00 83.00 130 PRO A O 1
ATOM 949 N N . GLU A 1 131 ? 11.974 -10.463 -4.804 1.00 82.94 131 GLU A N 1
ATOM 950 C CA . GLU A 1 131 ? 13.117 -10.047 -5.609 1.00 82.94 131 GLU A CA 1
ATOM 951 C C . GLU A 1 131 ? 13.364 -8.535 -5.448 1.00 82.94 131 GLU A C 1
ATOM 953 O O . GLU A 1 131 ? 12.485 -7.770 -5.027 1.00 82.94 131 GLU A O 1
ATOM 958 N N . GLY A 1 132 ? 14.547 -8.080 -5.865 1.00 78.75 132 GLY A N 1
ATOM 959 C CA . GLY A 1 132 ? 14.897 -6.662 -5.944 1.00 78.75 132 GLY A CA 1
ATOM 960 C C . GLY A 1 132 ? 16.101 -6.284 -5.079 1.00 78.75 132 GLY A C 1
ATOM 961 O O . GLY A 1 132 ? 16.881 -7.156 -4.694 1.00 78.75 132 GLY A O 1
ATOM 962 N N . PRO A 1 133 ? 16.285 -4.979 -4.808 1.00 76.12 133 PRO A N 1
ATOM 963 C CA . PRO A 1 133 ? 17.391 -4.500 -3.990 1.00 76.12 133 PRO A CA 1
ATOM 964 C C . PRO A 1 133 ? 17.357 -5.126 -2.598 1.00 76.12 133 PRO A C 1
ATOM 966 O O . PRO A 1 133 ? 16.298 -5.159 -1.961 1.00 76.12 133 PRO A O 1
ATOM 969 N N . GLU A 1 134 ? 18.522 -5.573 -2.127 1.00 81.56 134 GLU A N 1
ATOM 970 C CA . GLU A 1 134 ? 18.659 -6.150 -0.795 1.00 81.56 134 GLU A CA 1
ATOM 971 C C . GLU A 1 134 ? 18.157 -5.146 0.257 1.00 81.56 134 GLU A C 1
ATOM 973 O O . GLU A 1 134 ? 18.546 -3.970 0.237 1.00 81.56 134 GLU A O 1
ATOM 978 N N . PRO A 1 135 ? 17.229 -5.554 1.136 1.00 82.38 135 PRO A N 1
ATOM 979 C CA . PRO A 1 135 ? 16.684 -4.654 2.130 1.00 82.38 135 PRO A CA 1
ATOM 980 C C . PRO A 1 135 ? 17.756 -4.275 3.153 1.00 82.38 135 PRO A C 1
ATOM 982 O O . PRO A 1 135 ? 18.441 -5.123 3.719 1.00 82.38 135 PRO A O 1
ATOM 985 N N . VAL A 1 136 ? 17.841 -2.979 3.441 1.00 86.38 136 VAL A N 1
ATOM 986 C CA . VAL A 1 136 ? 18.500 -2.481 4.647 1.00 86.38 136 VAL A CA 1
ATOM 987 C C . VAL A 1 136 ? 17.448 -2.422 5.742 1.00 86.38 136 VAL A C 1
ATOM 989 O O . VAL A 1 136 ? 16.412 -1.776 5.570 1.00 86.38 136 VAL A O 1
ATOM 992 N N . TRP A 1 137 ? 17.709 -3.109 6.849 1.00 93.88 137 TRP A N 1
ATOM 993 C CA . TRP A 1 137 ? 16.820 -3.107 8.003 1.00 93.88 137 TRP A CA 1
ATOM 994 C C . TRP A 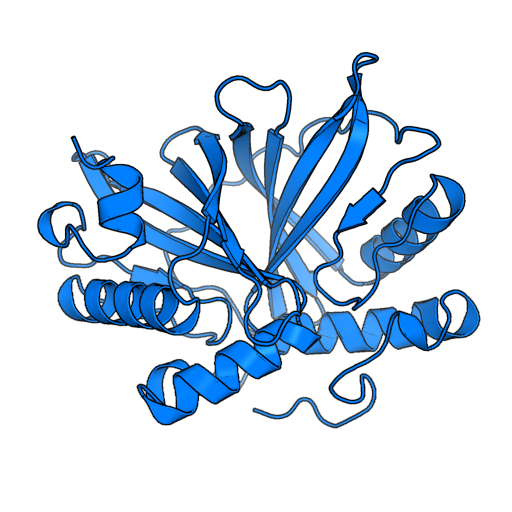1 137 ? 17.103 -1.903 8.890 1.00 93.88 137 TRP A C 1
ATOM 996 O O . TRP A 1 137 ? 18.258 -1.605 9.197 1.00 93.88 137 TRP A O 1
ATOM 1006 N N . VAL A 1 138 ? 16.039 -1.235 9.312 1.00 94.06 138 VAL A N 1
ATOM 1007 C CA . VAL A 1 138 ? 16.090 -0.132 10.272 1.00 94.06 138 VAL A CA 1
ATOM 1008 C C . VAL A 1 138 ? 15.244 -0.470 11.492 1.00 94.06 138 VAL A C 1
ATOM 1010 O O . VAL A 1 138 ? 14.419 -1.387 11.459 1.00 94.06 138 VAL A O 1
ATOM 1013 N N . ASP A 1 139 ? 15.450 0.271 12.575 1.00 94.06 139 ASP A N 1
ATOM 1014 C CA . ASP A 1 139 ? 14.628 0.119 13.768 1.00 94.06 139 ASP A CA 1
ATOM 1015 C C . ASP A 1 139 ? 13.178 0.509 13.479 1.00 94.06 139 ASP A C 1
ATOM 1017 O O . ASP A 1 139 ? 12.892 1.465 12.749 1.00 94.06 139 ASP A O 1
ATOM 1021 N N . HIS A 1 140 ? 12.250 -0.224 14.092 1.00 92.19 140 HIS A N 1
ATOM 1022 C CA . HIS A 1 140 ? 10.848 0.152 14.050 1.00 92.19 140 HIS A CA 1
ATOM 1023 C C . HIS A 1 140 ? 10.660 1.483 14.788 1.00 92.19 140 HIS A C 1
ATOM 1025 O O . HIS A 1 140 ? 11.084 1.599 15.944 1.00 92.19 140 HIS A O 1
ATOM 1031 N N . PRO A 1 141 ? 10.020 2.494 14.173 1.00 93.88 141 PRO A N 1
ATOM 1032 C CA . PRO A 1 141 ? 9.778 3.751 14.860 1.00 93.88 141 PRO A CA 1
ATOM 1033 C C . PRO A 1 141 ? 8.822 3.536 16.036 1.00 93.88 141 PRO A C 1
ATOM 1035 O O . PRO A 1 141 ? 7.958 2.658 16.008 1.00 93.88 141 PRO A O 1
ATOM 1038 N N . ALA A 1 142 ? 8.936 4.363 17.072 1.00 93.88 142 ALA A N 1
ATOM 1039 C CA . ALA A 1 142 ? 7.901 4.410 18.094 1.00 93.88 142 ALA A CA 1
ATOM 1040 C C . ALA A 1 142 ? 6.600 4.924 17.457 1.00 93.88 142 ALA A C 1
ATOM 1042 O O . ALA A 1 142 ? 6.567 6.036 16.931 1.00 93.88 142 ALA A O 1
ATOM 1043 N N . VAL A 1 143 ? 5.541 4.114 17.497 1.00 95.44 143 VAL A N 1
ATOM 1044 C CA . VAL A 1 143 ? 4.214 4.512 17.011 1.00 95.44 143 VAL A CA 1
ATOM 1045 C C . VAL A 1 143 ? 3.457 5.180 18.164 1.00 95.44 143 VAL A C 1
ATOM 1047 O O . VAL A 1 143 ? 3.398 4.596 19.252 1.00 95.44 143 VAL A O 1
ATOM 1050 N N . PRO A 1 144 ? 2.898 6.391 17.971 1.00 97.12 144 PRO A N 1
ATOM 1051 C CA . PRO A 1 144 ? 2.088 7.045 18.993 1.00 97.12 144 PRO A CA 1
ATOM 1052 C C . PRO A 1 144 ? 0.842 6.227 19.384 1.00 97.12 144 PRO A C 1
ATOM 1054 O O . PRO A 1 144 ? 0.437 5.314 18.658 1.00 97.12 144 PRO A O 1
ATOM 1057 N N . PRO A 1 145 ? 0.201 6.540 20.523 1.00 98.06 145 PRO A N 1
ATOM 1058 C CA . PRO A 1 145 ? -1.062 5.920 20.903 1.00 98.06 145 PRO A CA 1
ATOM 1059 C C . PRO A 1 145 ? -2.159 6.134 19.854 1.00 98.06 145 PRO A C 1
ATOM 1061 O O . PRO A 1 145 ? -2.164 7.118 19.121 1.00 98.06 145 PRO A O 1
ATOM 1064 N N . LEU A 1 146 ? -3.132 5.221 19.819 1.00 98.69 146 LEU A N 1
ATOM 1065 C CA . LEU A 1 146 ? -4.339 5.398 19.012 1.00 98.69 146 LEU A CA 1
ATOM 1066 C C . LEU A 1 146 ? -5.243 6.476 19.624 1.00 98.69 146 LEU A C 1
ATOM 1068 O O . LEU A 1 146 ? -5.569 6.395 20.821 1.00 98.69 146 LEU A O 1
ATOM 1072 N N . ALA A 1 147 ? -5.709 7.398 18.780 1.00 98.62 147 ALA A N 1
ATOM 1073 C CA . ALA A 1 147 ? -6.805 8.303 19.098 1.00 98.62 147 ALA A CA 1
ATOM 1074 C C . ALA A 1 147 ? -8.098 7.507 19.350 1.00 98.62 147 ALA A C 1
ATOM 1076 O O . ALA A 1 147 ? -8.254 6.369 18.897 1.00 98.62 147 ALA A O 1
ATOM 1077 N N . GLU A 1 148 ? -9.044 8.088 20.089 1.00 98.31 148 GLU A N 1
ATOM 1078 C CA . GLU A 1 148 ? -10.294 7.397 20.440 1.00 98.31 148 GLU A CA 1
ATOM 1079 C C . GLU A 1 148 ? -11.162 7.084 19.210 1.00 98.31 148 GLU A C 1
ATOM 1081 O O . GLU A 1 148 ? -11.788 6.024 19.156 1.00 98.31 148 GLU A O 1
ATOM 1086 N N . ASP A 1 149 ? -11.144 7.956 18.202 1.00 98.25 149 ASP A N 1
ATOM 1087 C CA . ASP A 1 149 ? -11.896 7.873 16.947 1.00 98.25 149 ASP A CA 1
ATOM 1088 C C . ASP A 1 149 ? -11.057 7.386 15.752 1.00 98.25 149 ASP A C 1
ATOM 1090 O O . ASP A 1 149 ? -11.461 7.560 14.604 1.00 98.25 149 ASP A O 1
ATOM 1094 N N . VAL A 1 150 ? -9.917 6.731 16.012 1.00 98.81 150 VAL A N 1
ATOM 1095 C CA . VAL A 1 150 ? -9.013 6.215 14.972 1.00 98.81 150 VAL A CA 1
ATOM 1096 C C . VAL A 1 150 ? -9.744 5.401 13.898 1.00 98.81 150 VAL A C 1
ATOM 1098 O O . VAL A 1 150 ? -10.603 4.573 14.210 1.00 98.81 150 VAL A O 1
ATOM 1101 N N . VAL A 1 151 ? -9.363 5.583 12.632 1.00 98.75 151 VAL A N 1
ATOM 1102 C CA . VAL A 1 151 ? -9.897 4.821 11.492 1.00 98.75 151 VAL A CA 1
ATOM 1103 C C . VAL A 1 151 ? -8.819 3.930 10.879 1.00 98.75 151 VAL A C 1
ATOM 1105 O O . VAL A 1 151 ? -7.710 4.381 10.580 1.00 98.75 151 VAL A O 1
ATOM 1108 N N . LEU A 1 152 ? -9.154 2.660 10.654 1.00 98.75 152 LEU A N 1
ATOM 1109 C CA . LEU A 1 152 ? -8.307 1.711 9.942 1.00 98.75 152 LEU A CA 1
ATOM 1110 C C . LEU A 1 152 ? -8.747 1.578 8.481 1.00 98.75 152 LEU A C 1
ATOM 1112 O O . LEU A 1 152 ? -9.755 0.958 8.150 1.00 98.75 152 LEU A O 1
ATOM 1116 N N . TYR A 1 153 ? -7.903 2.065 7.586 1.00 98.06 153 TYR A N 1
ATOM 1117 C CA . TYR A 1 153 ? -8.002 1.869 6.148 1.00 98.06 153 TYR A CA 1
ATOM 1118 C C . TYR A 1 153 ? -7.297 0.556 5.787 1.00 98.06 153 TYR A C 1
ATOM 1120 O O . TYR A 1 153 ? -6.150 0.528 5.335 1.00 98.06 153 TYR A O 1
ATOM 1128 N N . SER A 1 154 ? -7.994 -0.548 6.059 1.00 97.50 154 SER A N 1
ATOM 1129 C CA . SER A 1 154 ? -7.479 -1.914 5.923 1.00 97.50 154 SER A CA 1
ATOM 1130 C C . SER A 1 154 ? -7.127 -2.276 4.469 1.00 97.50 154 SER A C 1
ATOM 1132 O O . SER A 1 154 ? -7.790 -1.791 3.540 1.00 97.50 154 SER A O 1
ATOM 1134 N N . PRO A 1 155 ? -6.136 -3.168 4.245 1.00 96.56 155 PRO A N 1
ATOM 1135 C CA . PRO A 1 155 ? -5.827 -3.681 2.921 1.00 96.56 155 PRO A CA 1
ATOM 1136 C C . PRO A 1 155 ? -6.741 -4.840 2.519 1.00 96.56 155 PRO A C 1
ATOM 1138 O O . PRO A 1 155 ? -6.662 -5.278 1.381 1.00 96.56 155 PRO A O 1
ATOM 1141 N N . ILE A 1 156 ? -7.586 -5.368 3.411 1.00 95.75 156 ILE A N 1
ATOM 1142 C CA . ILE A 1 156 ? -8.357 -6.604 3.174 1.00 95.75 156 ILE A CA 1
ATOM 1143 C C . ILE A 1 156 ? -9.861 -6.486 3.445 1.00 95.75 156 ILE A C 1
ATOM 1145 O O . ILE A 1 156 ? -10.615 -7.359 3.007 1.00 95.75 156 ILE A O 1
ATOM 1149 N N . LEU A 1 157 ? -10.289 -5.436 4.152 1.00 96.38 157 LEU A N 1
ATOM 1150 C CA . LEU A 1 157 ? -11.693 -5.188 4.486 1.00 96.38 157 LEU A CA 1
ATOM 1151 C C . LEU A 1 157 ? -12.320 -4.203 3.493 1.00 96.38 157 LEU A C 1
ATOM 1153 O O . LEU A 1 157 ? -11.634 -3.327 2.965 1.00 96.38 157 LEU A O 1
ATOM 1157 N N . THR A 1 158 ? -13.619 -4.353 3.242 1.00 93.75 158 THR A N 1
ATOM 1158 C CA . THR A 1 158 ? -14.386 -3.471 2.341 1.00 93.75 158 THR A CA 1
ATOM 1159 C C . THR A 1 158 ? -14.945 -2.223 3.010 1.00 93.75 158 THR A C 1
ATOM 1161 O O . THR A 1 158 ? -15.199 -1.243 2.314 1.00 93.75 158 THR A O 1
ATOM 1164 N N . GLU A 1 159 ? -15.099 -2.267 4.331 1.00 95.19 159 GLU A N 1
ATOM 1165 C CA . GLU A 1 159 ? -15.479 -1.143 5.189 1.00 95.19 159 GLU A CA 1
ATOM 1166 C C . GLU A 1 159 ? -14.303 -0.785 6.107 1.00 95.19 159 GLU A C 1
ATOM 1168 O O . GLU A 1 159 ? -13.383 -1.587 6.294 1.00 95.19 159 GLU A O 1
ATOM 1173 N N . GLU A 1 160 ? -14.329 0.419 6.672 1.00 96.50 160 GLU A N 1
ATOM 1174 C CA . GLU A 1 160 ? -13.237 0.988 7.467 1.00 96.50 160 GLU A CA 1
ATOM 1175 C C . GLU A 1 160 ? -13.568 0.882 8.963 1.00 96.50 160 GLU A C 1
ATOM 1177 O O . GLU A 1 160 ? -14.421 1.625 9.453 1.00 96.50 160 GLU A O 1
ATOM 1182 N N . PRO A 1 161 ? -12.941 -0.044 9.720 1.00 97.75 161 PRO A N 1
ATOM 1183 C CA . PRO A 1 161 ? -13.166 -0.123 11.155 1.00 97.75 161 PRO A CA 1
ATOM 1184 C C . PRO A 1 161 ? -12.766 1.187 11.829 1.00 97.75 161 PRO A C 1
ATOM 1186 O O . PRO A 1 161 ? -11.676 1.706 11.588 1.00 97.75 161 PRO A O 1
ATOM 1189 N N . SER A 1 162 ? -13.629 1.692 12.704 1.00 98.31 162 SER A N 1
ATOM 1190 C CA . SER A 1 162 ? -13.419 2.954 13.408 1.00 98.31 162 SER A CA 1
ATOM 1191 C C . SER A 1 162 ? -13.539 2.788 14.916 1.00 98.31 162 SER A C 1
ATOM 1193 O O . SER A 1 162 ? -14.351 1.998 15.406 1.00 98.31 162 SER A O 1
ATOM 1195 N N . GLY A 1 163 ? -12.789 3.600 15.647 1.00 98.50 163 GLY A N 1
ATOM 1196 C CA . GLY A 1 163 ? -12.763 3.617 17.096 1.00 98.50 163 GLY A CA 1
ATOM 1197 C C . GLY A 1 163 ? -11.694 2.691 17.666 1.00 98.50 163 GLY A C 1
ATOM 1198 O O . GLY A 1 163 ? -11.514 1.546 17.239 1.00 98.50 163 GLY A O 1
ATOM 1199 N N . LYS A 1 164 ? -11.007 3.183 18.694 1.00 98.38 164 LYS A N 1
ATOM 1200 C CA . LYS A 1 164 ? -9.833 2.547 19.307 1.00 98.38 164 LYS A CA 1
ATOM 1201 C C . LYS A 1 164 ? -10.027 1.090 19.709 1.00 98.38 164 LYS A C 1
ATOM 1203 O O . LYS A 1 164 ? -9.130 0.277 19.508 1.00 98.38 164 LYS A O 1
ATOM 1208 N N . ALA A 1 165 ? -11.191 0.744 20.256 1.00 98.00 165 ALA A N 1
ATOM 1209 C CA . ALA A 1 165 ? -11.485 -0.624 20.682 1.00 98.00 165 ALA A CA 1
ATOM 1210 C C . ALA A 1 165 ? -11.575 -1.599 19.494 1.00 98.00 165 ALA A C 1
ATOM 1212 O O . ALA A 1 165 ? -10.994 -2.686 19.533 1.00 98.00 165 ALA A O 1
ATOM 1213 N N . VAL A 1 166 ? -12.271 -1.199 18.425 1.00 98.00 166 VAL A N 1
ATOM 1214 C CA . VAL A 1 166 ? -12.442 -2.030 17.226 1.00 98.00 166 VAL A CA 1
ATOM 1215 C C . VAL A 1 166 ? -11.120 -2.123 16.473 1.00 98.00 166 VAL A C 1
ATOM 1217 O O . VAL A 1 166 ? -10.643 -3.226 16.215 1.00 98.00 166 VAL A O 1
ATOM 1220 N N . VAL A 1 167 ? -10.480 -0.983 16.196 1.00 98.56 167 VAL A N 1
ATOM 1221 C CA . VAL A 1 167 ? -9.186 -0.936 15.499 1.00 98.56 167 VAL A CA 1
ATOM 1222 C C . VAL A 1 167 ? -8.119 -1.707 16.274 1.00 98.56 167 VAL A C 1
ATOM 1224 O O . VAL A 1 167 ? -7.430 -2.537 15.689 1.00 98.56 167 VAL A O 1
ATOM 1227 N N . GLY A 1 168 ? -8.034 -1.531 17.595 1.00 98.25 168 GLY A N 1
ATOM 1228 C CA . GLY A 1 168 ? -7.108 -2.282 18.441 1.00 98.25 168 GLY A CA 1
ATOM 1229 C C . GLY A 1 168 ? -7.319 -3.797 18.367 1.00 98.25 168 GLY A C 1
ATOM 1230 O O . GLY A 1 168 ? -6.345 -4.545 18.327 1.00 98.25 168 GLY A O 1
ATOM 1231 N N . THR A 1 169 ? -8.569 -4.259 18.273 1.00 98.12 169 THR A N 1
ATOM 1232 C CA . THR A 1 169 ? -8.882 -5.687 18.095 1.00 98.12 169 THR A CA 1
ATOM 1233 C C . THR A 1 169 ? -8.393 -6.207 16.741 1.00 98.12 169 THR A C 1
ATOM 1235 O O . THR A 1 169 ? -7.797 -7.282 16.670 1.00 98.12 169 THR A O 1
ATOM 1238 N N . VAL A 1 170 ? -8.580 -5.431 15.668 1.00 98.25 170 VAL A N 1
ATOM 1239 C CA . VAL A 1 170 ? -8.095 -5.801 14.329 1.00 98.25 170 VAL A CA 1
ATOM 1240 C C . VAL A 1 170 ? -6.566 -5.849 14.289 1.00 98.25 170 VAL A C 1
ATOM 1242 O O . VAL A 1 170 ? -6.008 -6.821 13.784 1.00 98.25 170 VAL A O 1
ATOM 1245 N N . LEU A 1 171 ? -5.879 -4.862 14.870 1.00 97.56 171 LEU A N 1
ATOM 1246 C CA . LEU A 1 171 ? -4.412 -4.839 14.939 1.00 97.56 171 LEU A CA 1
ATOM 1247 C C . LEU A 1 171 ? -3.855 -6.002 15.773 1.00 97.56 171 LEU A C 1
ATOM 1249 O O . LEU A 1 171 ? -2.861 -6.612 15.393 1.00 97.56 171 LEU A O 1
ATOM 1253 N N . GLN A 1 172 ? -4.516 -6.371 16.875 1.00 97.25 172 GLN A N 1
ATOM 1254 C CA . GLN A 1 172 ? -4.137 -7.552 17.660 1.00 97.25 172 GLN A CA 1
ATOM 1255 C C . GLN A 1 172 ? -4.294 -8.855 16.869 1.00 97.25 172 GLN A C 1
ATOM 1257 O O . GLN A 1 172 ? -3.471 -9.757 17.010 1.00 97.25 172 GLN A O 1
ATOM 1262 N N . ALA A 1 173 ? -5.335 -8.977 16.041 1.00 96.88 173 ALA A N 1
ATOM 1263 C CA . ALA A 1 173 ? -5.481 -10.122 15.148 1.00 96.88 173 ALA A CA 1
ATOM 1264 C C . ALA A 1 173 ? -4.386 -10.138 14.067 1.00 96.88 173 ALA A C 1
ATOM 1266 O O . ALA A 1 173 ? -3.794 -11.193 13.834 1.00 96.88 173 ALA A O 1
ATOM 1267 N N . ALA A 1 174 ? -4.053 -8.980 13.485 1.00 95.06 174 ALA A N 1
ATOM 1268 C CA . ALA A 1 174 ? -2.967 -8.852 12.513 1.00 95.06 174 ALA A CA 1
ATOM 1269 C C . ALA A 1 174 ? -1.611 -9.256 13.116 1.00 95.06 174 ALA A C 1
ATOM 1271 O O . ALA A 1 174 ? -0.907 -10.074 12.534 1.00 95.06 174 ALA A O 1
ATOM 1272 N N . ALA A 1 175 ? -1.302 -8.823 14.341 1.00 93.31 175 ALA A N 1
ATOM 1273 C CA . ALA A 1 175 ? -0.077 -9.204 15.051 1.00 93.31 175 ALA A CA 1
ATOM 1274 C C . ALA A 1 175 ? 0.043 -10.714 15.349 1.00 93.31 175 ALA A C 1
ATOM 1276 O O . ALA A 1 175 ? 1.120 -11.202 15.673 1.00 93.31 175 ALA A O 1
ATOM 1277 N N . ARG A 1 176 ? -1.058 -11.475 15.260 1.00 92.69 176 ARG A N 1
ATOM 1278 C CA . ARG A 1 176 ? -1.072 -12.946 15.393 1.00 92.69 176 ARG A CA 1
ATOM 1279 C C . ARG A 1 176 ? -0.966 -13.663 14.045 1.00 92.69 176 ARG A C 1
ATOM 1281 O O . ARG A 1 176 ? -1.029 -14.897 13.995 1.00 92.69 176 ARG A O 1
ATOM 1288 N N . SER A 1 177 ? -0.902 -12.910 12.951 1.00 87.00 177 SER A N 1
ATOM 1289 C CA . SER A 1 177 ? -0.937 -13.449 11.596 1.00 87.00 177 SER A CA 1
ATOM 1290 C C . SER A 1 177 ? 0.445 -13.726 11.002 1.00 87.00 177 SER A C 1
ATOM 1292 O O . SER A 1 177 ? 0.537 -14.592 10.138 1.00 87.00 177 SER A O 1
ATOM 1294 N N . TYR A 1 178 ? 1.489 -13.068 11.512 1.00 89.25 178 TYR A N 1
ATOM 1295 C CA . TYR A 1 178 ? 2.878 -13.199 11.072 1.00 89.25 178 TYR A CA 1
ATOM 1296 C C . TYR A 1 178 ? 3.791 -13.672 12.212 1.00 89.25 178 TYR A C 1
ATOM 1298 O O . TYR A 1 178 ? 3.472 -13.514 13.392 1.00 89.25 178 TYR A O 1
ATOM 1306 N N . ASP A 1 179 ? 4.931 -14.256 11.846 1.00 87.81 179 ASP A N 1
ATOM 1307 C CA . ASP A 1 179 ? 5.936 -14.788 12.774 1.00 87.81 179 ASP A CA 1
ATOM 1308 C C . ASP A 1 179 ? 7.020 -13.757 13.117 1.00 87.81 179 ASP A C 1
ATOM 1310 O O . ASP A 1 179 ? 7.563 -13.751 14.223 1.00 87.81 179 ASP A O 1
ATOM 1314 N N . ASP A 1 180 ? 7.348 -12.886 12.162 1.00 92.31 180 ASP A N 1
ATOM 1315 C CA . ASP A 1 180 ? 8.355 -11.836 12.301 1.00 92.31 180 ASP A CA 1
ATOM 1316 C C . ASP A 1 180 ? 7.990 -10.630 11.429 1.00 92.31 180 ASP A C 1
ATOM 1318 O O . ASP A 1 180 ? 7.251 -10.746 10.448 1.00 92.31 180 ASP A O 1
ATOM 1322 N N . LEU A 1 181 ? 8.538 -9.475 11.793 1.00 94.31 181 LEU A N 1
ATOM 1323 C CA . LEU A 1 181 ? 8.360 -8.202 11.114 1.00 94.31 181 LEU A CA 1
ATOM 1324 C C . LEU A 1 181 ? 9.708 -7.486 11.014 1.00 94.31 181 LEU A C 1
ATOM 1326 O O . LEU A 1 181 ? 10.472 -7.409 11.984 1.00 94.31 181 LEU A O 1
ATOM 1330 N N . LYS A 1 182 ? 10.011 -6.942 9.833 1.00 95.94 182 LYS A N 1
ATOM 1331 C CA . LYS A 1 182 ? 11.233 -6.172 9.580 1.00 95.94 182 LYS A CA 1
ATOM 1332 C C . LYS A 1 182 ? 10.923 -4.868 8.856 1.00 95.94 182 LYS A C 1
ATOM 1334 O O . LYS A 1 182 ? 10.223 -4.856 7.849 1.00 95.94 182 LYS A O 1
ATOM 1339 N N . VAL A 1 183 ? 11.481 -3.764 9.351 1.00 97.00 183 VAL A N 1
ATOM 1340 C CA . VAL A 1 183 ? 11.277 -2.434 8.763 1.00 97.00 183 VAL A CA 1
ATOM 1341 C C . VAL A 1 183 ? 12.373 -2.136 7.745 1.00 97.00 183 VAL A C 1
ATOM 1343 O O . VAL A 1 183 ? 13.559 -2.181 8.063 1.00 97.00 183 VAL A O 1
ATOM 1346 N N . ARG A 1 184 ? 11.969 -1.813 6.513 1.00 94.75 184 ARG A N 1
ATOM 1347 C CA . ARG A 1 184 ? 12.847 -1.439 5.390 1.00 94.75 184 ARG A CA 1
ATOM 1348 C C . ARG A 1 184 ? 13.094 0.062 5.302 1.00 94.75 184 ARG A C 1
ATOM 1350 O O . ARG A 1 184 ? 14.093 0.490 4.722 1.00 94.75 184 ARG A O 1
ATOM 1357 N N . ALA A 1 185 ? 12.129 0.866 5.743 1.00 95.88 185 ALA A N 1
ATOM 1358 C CA . ALA A 1 185 ? 12.186 2.317 5.631 1.00 95.88 185 ALA A CA 1
ATOM 1359 C C . ALA A 1 185 ? 11.168 2.994 6.544 1.00 95.88 185 ALA A C 1
ATOM 1361 O O . ALA A 1 185 ? 10.084 2.460 6.779 1.00 95.88 185 ALA A O 1
ATOM 1362 N N . VAL A 1 186 ? 11.479 4.233 6.914 1.00 97.25 186 VAL A N 1
ATOM 1363 C CA . VAL A 1 186 ? 10.500 5.206 7.393 1.00 97.25 186 VAL A CA 1
ATOM 1364 C C . VAL A 1 186 ? 10.509 6.384 6.421 1.00 97.25 186 VAL A C 1
ATOM 1366 O O . VAL A 1 186 ? 11.575 6.869 6.038 1.00 97.25 186 VAL A O 1
ATOM 1369 N N . LEU A 1 187 ? 9.329 6.809 5.981 1.00 97.69 187 LEU A N 1
ATOM 1370 C CA . LEU A 1 187 ? 9.131 7.985 5.139 1.00 97.69 187 LEU A CA 1
ATOM 1371 C C . LEU A 1 187 ? 8.233 8.981 5.867 1.00 97.69 187 LEU A C 1
ATOM 1373 O O . LEU A 1 187 ? 7.417 8.603 6.700 1.00 97.69 187 LEU A O 1
ATOM 1377 N N . HIS A 1 188 ? 8.337 10.251 5.510 1.00 97.44 188 HIS A N 1
ATOM 1378 C CA . HIS A 1 188 ? 7.503 11.317 6.049 1.00 97.44 188 HIS A CA 1
ATOM 1379 C C . HIS A 1 188 ? 6.618 11.895 4.959 1.00 97.44 188 HIS A C 1
ATOM 1381 O O . HIS A 1 188 ? 7.051 12.029 3.810 1.00 97.44 188 HIS A O 1
ATOM 1387 N N . ALA A 1 189 ? 5.382 12.239 5.314 1.00 95.62 189 ALA A N 1
ATOM 1388 C CA . ALA A 1 189 ? 4.504 12.926 4.388 1.00 95.62 189 ALA A CA 1
ATOM 1389 C C . ALA A 1 189 ? 4.953 14.378 4.201 1.00 95.62 189 ALA A C 1
ATOM 1391 O O . ALA A 1 189 ? 5.183 15.106 5.168 1.00 95.62 189 ALA A O 1
ATOM 1392 N N . GLU A 1 190 ? 5.056 14.831 2.955 1.00 93.62 190 GLU A N 1
ATOM 1393 C CA . GLU A 1 190 ? 5.454 16.212 2.688 1.00 93.62 190 GLU A CA 1
ATOM 1394 C C . GLU A 1 190 ? 4.411 17.200 3.231 1.00 93.62 190 GLU A C 1
ATOM 1396 O O . GLU A 1 190 ? 3.222 17.119 2.920 1.00 93.62 190 GLU A O 1
ATOM 1401 N N . GLY A 1 191 ? 4.866 18.152 4.051 1.00 91.31 191 GLY A N 1
ATOM 1402 C CA . GLY A 1 191 ? 4.018 19.205 4.615 1.00 91.31 191 GLY A CA 1
ATOM 1403 C C . GLY A 1 191 ? 3.071 18.759 5.736 1.00 91.31 191 GLY A C 1
ATOM 1404 O O . GLY A 1 191 ? 2.239 19.563 6.153 1.00 91.31 191 GLY A O 1
ATOM 1405 N N . ARG A 1 192 ? 3.182 17.518 6.235 1.00 91.94 192 ARG A N 1
ATOM 1406 C CA . ARG A 1 192 ? 2.369 16.979 7.341 1.00 91.94 192 ARG A CA 1
ATOM 1407 C C . ARG A 1 192 ? 3.253 16.262 8.369 1.00 91.94 192 ARG A C 1
ATOM 1409 O O . ARG A 1 192 ? 4.400 15.937 8.086 1.00 91.94 192 ARG A O 1
ATOM 1416 N N . SER A 1 193 ? 2.719 16.024 9.565 1.00 93.31 193 SER A N 1
ATOM 1417 C CA . SER A 1 193 ? 3.374 15.217 10.611 1.00 93.31 193 SER A CA 1
ATOM 1418 C C . SER A 1 193 ? 3.210 13.707 10.409 1.00 93.31 193 SER A C 1
ATOM 1420 O O . SER A 1 193 ? 3.786 12.926 11.161 1.00 93.31 193 SER A O 1
ATOM 1422 N N . ASP A 1 194 ? 2.425 13.300 9.412 1.00 96.31 194 ASP A N 1
ATOM 1423 C CA . ASP A 1 194 ? 2.211 11.901 9.062 1.00 96.31 194 ASP A CA 1
ATOM 1424 C C . ASP A 1 194 ? 3.518 11.225 8.641 1.00 96.31 194 ASP A C 1
ATOM 1426 O O . ASP A 1 194 ? 4.420 11.838 8.056 1.00 96.31 194 ASP A O 1
ATOM 1430 N N . PHE A 1 195 ? 3.585 9.921 8.862 1.00 97.56 195 PHE A N 1
ATOM 1431 C CA . PHE A 1 195 ? 4.720 9.108 8.455 1.00 97.56 195 PHE A CA 1
ATOM 1432 C C . PHE A 1 195 ? 4.252 7.772 7.893 1.00 97.56 195 PHE A C 1
ATOM 1434 O O . PHE A 1 195 ? 3.124 7.341 8.119 1.00 97.56 195 PHE A O 1
ATOM 1441 N N . ALA A 1 196 ? 5.123 7.130 7.128 1.00 98.25 196 ALA A N 1
ATOM 1442 C CA . ALA A 1 196 ? 4.898 5.821 6.558 1.00 98.25 196 ALA A CA 1
ATOM 1443 C C . ALA A 1 196 ? 6.023 4.866 6.953 1.00 98.25 196 ALA A C 1
ATOM 1445 O O . ALA A 1 196 ? 7.188 5.263 6.993 1.00 98.25 196 ALA A O 1
ATOM 1446 N N . VAL A 1 197 ? 5.685 3.609 7.205 1.00 98.12 197 VAL A N 1
ATOM 1447 C CA . VAL A 1 197 ? 6.630 2.546 7.550 1.00 98.12 197 VAL A CA 1
ATOM 1448 C C . VAL A 1 197 ? 6.536 1.471 6.476 1.00 98.12 197 VAL A C 1
ATOM 1450 O O . VAL A 1 197 ? 5.453 0.967 6.197 1.00 98.12 197 VAL A O 1
ATOM 1453 N N . VAL A 1 198 ? 7.663 1.156 5.838 1.00 97.75 198 VAL A N 1
ATOM 1454 C CA . VAL A 1 198 ? 7.759 0.101 4.817 1.00 97.75 198 VAL A CA 1
ATOM 1455 C C . VAL A 1 198 ? 8.254 -1.159 5.493 1.00 97.75 198 VAL A C 1
ATOM 1457 O O . VAL A 1 198 ? 9.318 -1.139 6.113 1.00 97.75 198 VAL A O 1
ATOM 1460 N N . ILE A 1 199 ? 7.494 -2.238 5.372 1.00 96.62 199 ILE A N 1
ATOM 1461 C CA . ILE A 1 199 ? 7.638 -3.423 6.206 1.00 96.62 199 ILE A CA 1
ATOM 1462 C C . ILE A 1 199 ? 7.609 -4.680 5.338 1.00 96.62 199 ILE A C 1
ATOM 1464 O O . ILE A 1 199 ? 6.832 -4.775 4.388 1.00 96.62 199 ILE A O 1
ATOM 1468 N N . ASP A 1 200 ? 8.441 -5.645 5.717 1.00 95.81 200 ASP A N 1
ATOM 1469 C CA . ASP A 1 200 ? 8.311 -7.042 5.325 1.00 95.81 200 ASP A CA 1
ATOM 1470 C C . ASP A 1 200 ? 7.811 -7.847 6.543 1.00 95.81 200 ASP A C 1
ATOM 1472 O O . ASP A 1 200 ? 8.456 -7.872 7.596 1.00 95.81 200 ASP A O 1
ATOM 1476 N N . GLU A 1 201 ? 6.653 -8.489 6.400 1.00 94.44 201 GLU A N 1
ATOM 1477 C CA . GLU A 1 201 ? 6.052 -9.427 7.354 1.00 94.44 201 GLU A CA 1
ATOM 1478 C C . GLU A 1 201 ? 6.249 -10.864 6.866 1.00 94.44 201 GLU A C 1
ATOM 1480 O O . GLU A 1 201 ? 6.017 -11.176 5.698 1.00 94.44 201 GLU A O 1
ATOM 1485 N N . PHE A 1 202 ? 6.660 -11.762 7.758 1.00 90.50 202 PHE A N 1
ATOM 1486 C CA . PHE A 1 202 ? 6.923 -13.162 7.427 1.00 90.50 202 PHE A CA 1
ATOM 1487 C C . PHE A 1 202 ? 5.744 -14.035 7.872 1.00 90.50 202 PHE A C 1
ATOM 1489 O O . PHE A 1 202 ? 5.452 -14.121 9.063 1.00 90.50 202 PHE A O 1
ATOM 1496 N N . VAL A 1 203 ? 5.066 -14.679 6.918 1.00 82.75 203 VAL A N 1
ATOM 1497 C CA . VAL A 1 203 ? 3.829 -15.451 7.127 1.00 82.75 203 VAL A CA 1
ATOM 1498 C C . VAL A 1 203 ? 3.948 -16.813 6.452 1.00 82.75 203 VAL A C 1
ATOM 1500 O O . VAL A 1 203 ? 3.962 -16.894 5.226 1.00 82.75 203 VAL A O 1
ATOM 1503 N N . ASP A 1 204 ? 4.009 -17.893 7.235 1.00 79.88 204 ASP A N 1
ATOM 1504 C CA . ASP A 1 204 ? 3.985 -19.277 6.729 1.00 79.88 204 ASP A CA 1
ATOM 1505 C C . ASP A 1 204 ? 5.034 -19.539 5.615 1.00 79.88 204 ASP A C 1
ATOM 1507 O O . ASP A 1 204 ? 4.799 -20.269 4.652 1.00 79.88 204 ASP A O 1
ATOM 1511 N N . GLY A 1 205 ? 6.210 -18.907 5.731 1.00 82.69 205 GLY A N 1
ATOM 1512 C CA . GLY A 1 205 ? 7.308 -18.978 4.756 1.00 82.69 205 GLY A CA 1
ATOM 1513 C C . GLY A 1 205 ? 7.228 -17.973 3.598 1.00 82.69 205 GLY A C 1
ATOM 1514 O O . GLY A 1 205 ? 8.194 -17.844 2.849 1.00 82.69 205 GLY A O 1
ATOM 1515 N N . HIS A 1 206 ? 6.125 -17.240 3.456 1.00 87.50 206 HIS A N 1
ATOM 1516 C CA . HIS A 1 206 ? 5.981 -16.135 2.511 1.00 87.50 206 HIS A CA 1
ATOM 1517 C C . HIS A 1 206 ? 6.379 -14.804 3.151 1.00 87.50 206 HIS A C 1
ATOM 1519 O O . HIS A 1 206 ? 6.243 -14.619 4.359 1.00 87.50 206 HIS A O 1
ATOM 1525 N N . VAL A 1 207 ? 6.805 -13.847 2.329 1.00 91.75 207 VAL A N 1
ATOM 1526 C CA . VAL A 1 207 ? 6.990 -12.455 2.753 1.00 91.75 207 VAL A CA 1
ATOM 1527 C C . VAL A 1 207 ? 5.845 -11.597 2.225 1.00 91.75 207 VAL A C 1
ATOM 1529 O O . VAL A 1 207 ? 5.719 -11.379 1.020 1.00 91.75 207 VAL A O 1
ATOM 1532 N N . GLN A 1 208 ? 5.014 -11.077 3.116 1.00 92.94 208 GLN A N 1
ATOM 1533 C CA . GLN A 1 208 ? 4.074 -10.018 2.786 1.00 92.94 208 GLN A CA 1
ATOM 1534 C C . GLN A 1 208 ? 4.796 -8.680 2.882 1.00 92.94 208 GLN A C 1
ATOM 1536 O O . GLN A 1 208 ? 5.359 -8.348 3.917 1.00 92.94 208 GLN A O 1
ATOM 1541 N N . GLN A 1 209 ? 4.781 -7.897 1.809 1.00 95.38 209 GLN A N 1
ATOM 1542 C CA . GLN A 1 209 ? 5.348 -6.553 1.845 1.00 95.38 209 GLN A CA 1
ATOM 1543 C C . GLN A 1 209 ? 4.219 -5.551 1.976 1.00 95.38 209 GLN A C 1
ATOM 1545 O O . GLN A 1 209 ? 3.230 -5.615 1.235 1.00 95.38 209 GLN A O 1
ATOM 1550 N N . LEU A 1 210 ? 4.369 -4.606 2.890 1.00 97.06 210 LEU A N 1
ATOM 1551 C CA . LEU A 1 210 ? 3.351 -3.608 3.144 1.00 97.06 210 LEU A CA 1
ATOM 1552 C C . LEU A 1 210 ? 3.940 -2.237 3.452 1.00 97.06 210 LEU A C 1
ATOM 1554 O O . LEU A 1 210 ? 5.116 -2.078 3.782 1.00 97.06 210 LEU A O 1
ATOM 1558 N N . VAL A 1 211 ? 3.084 -1.235 3.314 1.00 98.44 211 VAL A N 1
ATOM 1559 C CA . VAL A 1 211 ? 3.353 0.121 3.772 1.00 98.44 211 VAL A CA 1
ATOM 1560 C C . VAL A 1 211 ? 2.206 0.548 4.665 1.00 98.44 211 VAL A C 1
ATOM 1562 O O . VAL A 1 211 ? 1.054 0.551 4.228 1.00 98.44 211 VAL A O 1
ATOM 1565 N N . GLU A 1 212 ? 2.525 0.924 5.895 1.00 98.44 212 GLU A N 1
ATOM 1566 C CA . GLU A 1 212 ? 1.582 1.526 6.833 1.00 98.44 212 GLU A CA 1
ATOM 1567 C C . GLU A 1 212 ? 1.786 3.035 6.835 1.00 98.44 212 GLU A C 1
ATOM 1569 O O . GLU A 1 212 ? 2.885 3.504 7.100 1.00 98.44 212 GLU A O 1
ATOM 1574 N N . VAL A 1 213 ? 0.746 3.805 6.530 1.00 98.44 213 VAL A N 1
ATOM 1575 C CA . VAL A 1 213 ? 0.741 5.268 6.599 1.00 98.44 213 VAL A CA 1
ATOM 1576 C C . VAL A 1 213 ? -0.077 5.690 7.813 1.00 98.44 213 VAL A C 1
ATOM 1578 O O . VAL A 1 213 ? -1.277 5.418 7.883 1.00 98.44 213 VAL A O 1
ATOM 1581 N N . PHE A 1 214 ? 0.574 6.372 8.747 1.00 98.56 214 PHE A N 1
ATOM 1582 C CA . PHE A 1 214 ? -0.004 6.876 9.984 1.00 98.56 214 PHE A CA 1
ATOM 1583 C C . PHE A 1 214 ? -0.334 8.357 9.837 1.00 98.56 214 PHE A C 1
ATOM 1585 O O . PHE A 1 214 ? 0.561 9.178 9.633 1.00 98.56 214 PHE A O 1
ATOM 1592 N N . THR A 1 215 ? -1.614 8.696 9.967 1.00 98.12 215 THR A N 1
ATOM 1593 C CA . THR A 1 215 ? -2.078 10.083 10.066 1.00 98.12 215 THR A CA 1
ATOM 1594 C C . THR A 1 215 ? -2.258 10.447 11.529 1.00 98.12 215 THR A C 1
ATOM 1596 O O . THR A 1 215 ? -2.920 9.716 12.271 1.00 98.12 215 THR A O 1
ATOM 1599 N N . LEU A 1 216 ? -1.674 11.574 11.930 1.00 97.94 216 LEU A N 1
ATOM 1600 C CA . LEU A 1 216 ? -1.733 12.056 13.309 1.00 97.94 216 LEU A CA 1
ATOM 1601 C C . LEU A 1 216 ? -2.783 13.161 13.456 1.00 97.94 216 LEU A C 1
ATOM 1603 O O . LEU A 1 216 ? -2.949 13.986 12.555 1.00 97.94 216 LEU A O 1
ATOM 1607 N N . ASP A 1 217 ? -3.481 13.193 14.589 1.00 96.94 217 ASP A N 1
ATOM 1608 C CA . ASP A 1 217 ? -4.312 14.339 14.958 1.00 96.94 217 ASP A CA 1
ATOM 1609 C C . ASP A 1 217 ? -3.472 15.511 15.502 1.00 96.94 217 ASP A C 1
ATOM 1611 O O . ASP A 1 217 ? -2.242 15.467 15.584 1.00 96.94 217 ASP A O 1
ATOM 1615 N N . ALA A 1 218 ? -4.147 16.595 15.891 1.00 95.44 218 ALA A N 1
ATOM 1616 C CA . ALA A 1 218 ? -3.498 17.769 16.473 1.00 95.44 218 ALA A CA 1
ATOM 1617 C C . ALA A 1 218 ? -2.834 17.500 17.841 1.00 95.44 218 ALA A C 1
ATOM 1619 O O . ALA A 1 218 ? -1.995 18.293 18.269 1.00 95.44 218 ALA A O 1
ATOM 1620 N N . GLY A 1 219 ? -3.220 16.424 18.533 1.00 95.69 219 GLY A N 1
ATOM 1621 C CA . GLY A 1 219 ? -2.601 15.952 19.770 1.00 95.69 219 GLY A CA 1
ATOM 1622 C C . GLY A 1 219 ? -1.361 15.083 19.537 1.00 95.69 219 GLY A C 1
ATOM 1623 O O . GLY A 1 219 ? -0.598 14.864 20.476 1.00 95.69 219 GLY A O 1
ATOM 1624 N N . GLY A 1 220 ? -1.125 14.647 18.296 1.00 96.56 220 GLY A N 1
ATOM 1625 C CA . GLY A 1 220 ? -0.048 13.728 17.936 1.00 96.56 220 GLY A CA 1
ATOM 1626 C C . GLY A 1 220 ? -0.411 12.252 18.116 1.00 96.56 220 GLY A C 1
ATOM 1627 O O . GLY A 1 220 ? 0.466 11.404 17.944 1.00 96.56 220 GLY A O 1
ATOM 1628 N N . ASP A 1 221 ? -1.671 11.943 18.431 1.00 98.25 221 ASP A N 1
ATOM 1629 C CA . ASP A 1 221 ? -2.179 10.574 18.486 1.00 98.25 221 ASP A CA 1
ATOM 1630 C C . ASP A 1 221 ? -2.535 10.088 17.072 1.00 98.25 221 ASP A C 1
ATOM 1632 O O . ASP A 1 221 ? -2.811 10.871 16.158 1.00 98.25 221 ASP A O 1
ATOM 1636 N N . VAL A 1 222 ? -2.520 8.772 16.862 1.00 98.62 222 VAL A N 1
ATOM 1637 C CA . VAL A 1 222 ? -2.838 8.160 15.568 1.00 98.62 222 VAL A CA 1
ATOM 1638 C C . VAL A 1 222 ? -4.344 8.228 15.321 1.00 98.62 222 VAL A C 1
ATOM 1640 O O . VAL A 1 222 ? -5.111 7.466 15.910 1.00 98.62 222 VAL A O 1
ATOM 1643 N N . ALA A 1 223 ? -4.753 9.103 14.403 1.00 98.56 223 ALA A N 1
ATOM 1644 C CA . ALA A 1 223 ? -6.133 9.257 13.941 1.00 98.56 223 ALA A CA 1
ATOM 1645 C C . ALA A 1 223 ? -6.471 8.348 12.752 1.00 98.56 223 ALA A C 1
ATOM 1647 O O . ALA A 1 223 ? -7.632 8.012 12.518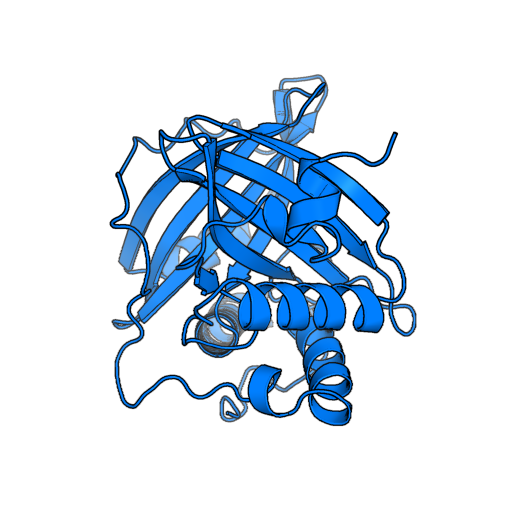 1.00 98.56 223 ALA A O 1
ATOM 1648 N N . GLY A 1 224 ? -5.466 7.924 11.986 1.00 98.50 224 GLY A N 1
ATOM 1649 C CA . GLY A 1 224 ? -5.666 7.040 10.846 1.00 98.50 224 GLY A CA 1
ATOM 1650 C C . GLY A 1 224 ? -4.493 6.101 10.631 1.00 98.50 224 GLY A C 1
ATOM 1651 O O . GLY A 1 224 ? -3.341 6.520 10.707 1.00 98.50 224 GLY A O 1
ATOM 1652 N N . ILE A 1 225 ? -4.795 4.846 10.312 1.00 98.69 225 ILE A N 1
ATOM 1653 C CA . ILE A 1 225 ? -3.810 3.858 9.865 1.00 98.69 225 ILE A CA 1
ATOM 1654 C C . ILE A 1 225 ? -4.250 3.374 8.498 1.00 98.69 225 ILE A C 1
ATOM 1656 O O . ILE A 1 225 ? -5.341 2.826 8.357 1.00 98.69 225 ILE A O 1
ATOM 1660 N N . ARG A 1 226 ? -3.418 3.573 7.481 1.00 98.50 226 ARG A N 1
ATOM 1661 C CA . ARG A 1 226 ? -3.697 3.110 6.124 1.00 98.50 226 ARG A CA 1
ATOM 1662 C C . ARG A 1 226 ? -2.646 2.142 5.658 1.00 98.50 226 ARG A C 1
ATOM 1664 O O . ARG A 1 226 ? -1.483 2.502 5.553 1.00 98.50 226 ARG A O 1
ATOM 1671 N N . VAL A 1 227 ? -3.080 0.925 5.363 1.00 98.50 227 VAL A N 1
ATOM 1672 C CA . VAL A 1 227 ? -2.178 -0.176 5.049 1.00 98.50 227 VAL A CA 1
ATOM 1673 C C . VAL A 1 227 ? -2.358 -0.567 3.592 1.00 98.50 227 VAL A C 1
ATOM 1675 O O . VAL A 1 227 ? -3.473 -0.801 3.124 1.00 98.50 227 VAL A O 1
ATOM 1678 N N . PHE A 1 228 ? -1.243 -0.651 2.881 1.00 98.56 228 PHE A N 1
ATOM 1679 C CA . PHE A 1 228 ? -1.161 -1.116 1.504 1.00 98.56 228 PHE A CA 1
ATOM 1680 C C . PHE A 1 228 ? -0.319 -2.375 1.477 1.00 98.56 228 PHE A C 1
ATOM 1682 O O . PHE A 1 228 ? 0.692 -2.430 2.164 1.00 98.56 228 PHE A O 1
ATOM 1689 N N . THR A 1 229 ? -0.691 -3.370 0.678 1.00 96.75 229 THR A N 1
ATOM 1690 C CA . THR A 1 229 ? 0.016 -4.662 0.681 1.00 96.75 229 THR A CA 1
ATOM 1691 C C . THR A 1 229 ? 0.350 -5.134 -0.726 1.00 96.75 229 THR A C 1
ATOM 1693 O O . THR A 1 229 ? -0.242 -4.677 -1.709 1.00 96.75 229 THR A O 1
ATOM 1696 N N . ARG A 1 230 ? 1.306 -6.062 -0.802 1.00 94.31 230 ARG A N 1
ATOM 1697 C CA . ARG A 1 230 ? 1.633 -6.880 -1.970 1.00 94.31 230 ARG A CA 1
ATOM 1698 C C . ARG A 1 230 ? 2.360 -8.173 -1.544 1.00 94.31 230 ARG A C 1
ATOM 1700 O O . ARG A 1 230 ? 2.919 -8.214 -0.446 1.00 94.31 230 ARG A O 1
ATOM 1707 N N . PRO A 1 231 ? 2.459 -9.180 -2.427 1.00 90.31 231 PRO A N 1
ATOM 1708 C CA . PRO A 1 231 ? 1.684 -9.356 -3.658 1.00 90.31 231 PRO A CA 1
ATOM 1709 C C . PRO A 1 231 ? 0.286 -9.932 -3.378 1.00 90.31 231 PRO A C 1
ATOM 1711 O O . PRO A 1 231 ? 0.018 -10.457 -2.296 1.00 90.31 231 PRO A O 1
ATOM 1714 N N . TRP A 1 232 ? -0.595 -9.859 -4.378 1.00 89.31 232 TRP A N 1
ATOM 1715 C CA . TRP A 1 232 ? -2.008 -10.256 -4.330 1.00 89.31 232 TRP A CA 1
ATOM 1716 C C . TRP A 1 232 ? -2.288 -11.539 -3.555 1.00 89.31 232 TRP A C 1
ATOM 1718 O O . TRP A 1 232 ? -3.153 -11.549 -2.679 1.00 89.31 232 TRP A O 1
ATOM 1728 N N . LEU A 1 233 ? -1.586 -12.626 -3.883 1.00 86.19 233 LEU A N 1
ATOM 1729 C CA . LEU A 1 233 ? -1.894 -13.926 -3.299 1.00 86.19 233 LEU A CA 1
ATOM 1730 C C . LEU A 1 233 ? -1.458 -14.018 -1.833 1.00 86.19 233 LEU A C 1
ATOM 1732 O O . LEU A 1 233 ? -2.199 -14.561 -1.018 1.00 86.19 233 LEU A O 1
ATOM 1736 N N . VAL A 1 234 ? -0.316 -13.433 -1.460 1.00 89.06 234 VAL A N 1
ATOM 1737 C CA . VAL A 1 234 ? 0.095 -13.380 -0.046 1.00 89.06 234 VAL A CA 1
ATOM 1738 C C . VAL A 1 234 ? -0.921 -12.557 0.755 1.00 89.06 234 VAL A C 1
ATOM 1740 O O . VAL A 1 234 ? -1.387 -13.002 1.803 1.00 89.06 234 VAL A O 1
ATOM 1743 N N . THR A 1 235 ? -1.387 -11.428 0.208 1.00 90.94 235 THR A N 1
ATOM 1744 C CA . THR A 1 235 ? -2.477 -10.645 0.813 1.00 90.94 235 THR A CA 1
ATOM 1745 C C . THR A 1 235 ? -3.785 -11.435 0.917 1.00 90.94 235 THR A C 1
ATOM 1747 O O . THR A 1 235 ? -4.529 -11.273 1.883 1.00 90.94 235 THR A O 1
ATOM 1750 N N . ALA A 1 236 ? -4.083 -12.315 -0.038 1.00 89.12 236 ALA A N 1
ATOM 1751 C CA . ALA A 1 236 ? -5.265 -13.167 0.021 1.00 89.12 236 ALA A CA 1
ATOM 1752 C C . ALA A 1 236 ? -5.174 -14.215 1.147 1.00 89.12 236 ALA A C 1
ATOM 1754 O O . ALA A 1 236 ? -6.162 -14.439 1.851 1.00 89.12 236 ALA A O 1
ATOM 1755 N N . HIS A 1 237 ? -3.995 -14.811 1.372 1.00 87.50 237 HIS A N 1
ATOM 1756 C CA . HIS A 1 237 ? -3.753 -15.683 2.528 1.00 87.50 237 HIS A CA 1
ATOM 1757 C C . HIS A 1 237 ? -3.910 -14.927 3.847 1.00 87.50 237 HIS A C 1
ATOM 1759 O O . HIS A 1 237 ? -4.610 -15.402 4.745 1.00 87.50 237 HIS A O 1
ATOM 1765 N N . PHE A 1 238 ? -3.340 -13.725 3.934 1.00 90.25 238 PHE A N 1
ATOM 1766 C CA . PHE A 1 238 ? -3.529 -12.845 5.082 1.00 90.25 238 PHE A CA 1
ATOM 1767 C C . PHE A 1 238 ? -5.017 -12.534 5.312 1.00 90.25 238 PHE A C 1
ATOM 1769 O O . PHE A 1 238 ? -5.518 -12.705 6.423 1.00 90.25 238 PHE A O 1
ATOM 1776 N N . ARG A 1 239 ? -5.775 -12.192 4.258 1.00 92.44 239 ARG A N 1
ATOM 1777 C CA . ARG A 1 239 ? -7.228 -11.959 4.341 1.00 92.44 239 ARG A CA 1
ATOM 1778 C C . ARG A 1 239 ? -7.982 -13.163 4.897 1.00 92.44 239 ARG A C 1
ATOM 1780 O O . ARG A 1 239 ? -8.850 -12.982 5.747 1.00 92.44 239 ARG A O 1
ATOM 1787 N N . LYS A 1 240 ? -7.657 -14.374 4.441 1.00 90.88 240 LYS A N 1
ATOM 1788 C CA . LYS A 1 240 ? -8.258 -15.614 4.948 1.00 90.88 240 LYS A CA 1
ATOM 1789 C C . LYS A 1 240 ? -7.985 -15.802 6.442 1.00 90.88 240 LYS A C 1
ATOM 1791 O O . LYS A 1 240 ? -8.919 -16.014 7.207 1.00 90.88 240 LYS A O 1
ATOM 1796 N N . ARG A 1 241 ? -6.728 -15.652 6.870 1.00 90.75 241 ARG A N 1
ATOM 1797 C CA . ARG A 1 241 ? -6.338 -15.779 8.284 1.00 90.75 241 ARG A CA 1
ATOM 1798 C C . ARG A 1 241 ? -7.030 -14.737 9.164 1.00 90.75 241 ARG A C 1
ATOM 1800 O O . ARG A 1 241 ? -7.500 -15.055 10.252 1.00 90.75 241 ARG A O 1
ATOM 1807 N N . MET A 1 242 ? -7.147 -13.508 8.672 1.00 94.88 242 MET A N 1
ATOM 1808 C CA . MET A 1 242 ? -7.867 -12.441 9.363 1.00 94.88 242 MET A CA 1
ATOM 1809 C C . MET A 1 242 ? -9.369 -12.720 9.458 1.00 94.88 242 MET A C 1
ATOM 1811 O O . MET A 1 242 ? -9.955 -12.452 10.502 1.00 94.88 242 MET A O 1
ATOM 1815 N N . TYR A 1 243 ? -9.988 -13.301 8.424 1.00 95.31 243 TYR A N 1
ATOM 1816 C CA . TYR A 1 243 ? -11.385 -13.742 8.484 1.00 95.31 243 TYR A CA 1
ATOM 1817 C C . TYR A 1 243 ? -11.595 -14.789 9.584 1.00 95.31 243 TYR A C 1
ATOM 1819 O O . TYR A 1 243 ? -12.484 -14.632 10.419 1.00 95.31 243 TYR A O 1
ATOM 1827 N N . ASP A 1 244 ? -10.738 -15.812 9.649 1.00 93.62 244 ASP A N 1
ATOM 1828 C CA . ASP A 1 244 ? -10.830 -16.861 10.673 1.00 93.62 244 ASP A CA 1
ATOM 1829 C C . ASP A 1 244 ? -10.751 -16.287 12.099 1.00 93.62 244 ASP A C 1
ATOM 1831 O O . ASP A 1 244 ? -11.433 -16.771 13.001 1.00 93.62 244 ASP A O 1
ATOM 1835 N N . LEU A 1 245 ? -9.972 -15.218 12.297 1.00 94.94 245 LEU A N 1
ATOM 1836 C CA . LEU A 1 245 ? -9.813 -14.547 13.590 1.00 94.94 245 LEU A CA 1
ATOM 1837 C C . LEU A 1 245 ? -10.937 -13.557 13.932 1.00 94.94 245 LEU A C 1
ATOM 1839 O O . LEU A 1 245 ? -11.180 -13.321 15.114 1.00 94.94 245 LEU A O 1
ATOM 1843 N N . LEU A 1 246 ? -11.571 -12.934 12.933 1.00 96.81 246 LEU A N 1
ATOM 1844 C CA . LEU A 1 246 ? -12.396 -11.737 13.138 1.00 96.81 246 LEU A CA 1
ATOM 1845 C C . LEU A 1 246 ? -13.842 -11.850 12.646 1.00 96.81 246 LEU A C 1
ATOM 1847 O O . LEU A 1 246 ? -14.612 -10.937 12.926 1.00 96.81 246 LEU A O 1
ATOM 1851 N N . HIS A 1 247 ? -14.250 -12.907 11.939 1.00 94.69 247 HIS A N 1
ATOM 1852 C CA . HIS A 1 247 ? -15.607 -12.991 11.369 1.00 94.69 247 HIS A CA 1
ATOM 1853 C C . HIS A 1 247 ? -16.737 -12.991 12.414 1.00 94.69 247 HIS A C 1
ATOM 1855 O O . HIS A 1 247 ? -17.840 -12.554 12.106 1.00 94.69 247 HIS A O 1
ATOM 1861 N N . ASP A 1 248 ? -16.465 -13.428 13.648 1.00 94.62 248 ASP A N 1
ATOM 1862 C CA . ASP A 1 248 ? -17.420 -13.341 14.764 1.00 94.62 248 ASP A CA 1
ATOM 1863 C C . ASP A 1 248 ? -17.457 -11.944 15.416 1.00 94.62 248 ASP A C 1
ATOM 1865 O O . ASP A 1 248 ? -18.358 -11.634 16.194 1.00 94.62 248 ASP A O 1
ATOM 1869 N N . THR A 1 249 ? -16.460 -11.098 15.134 1.00 95.06 249 THR A N 1
ATOM 1870 C CA . THR A 1 249 ? -16.310 -9.747 15.706 1.00 95.06 249 THR A CA 1
ATOM 1871 C C . THR A 1 249 ? -16.717 -8.653 14.721 1.00 95.06 249 THR A C 1
ATOM 1873 O O . THR A 1 249 ? -17.329 -7.663 15.114 1.00 95.06 249 THR A O 1
ATOM 1876 N N . LEU A 1 250 ? -16.372 -8.817 13.445 1.00 96.44 250 LEU A N 1
ATOM 1877 C CA . LEU A 1 250 ? -16.692 -7.894 12.364 1.00 96.44 250 LEU A CA 1
ATOM 1878 C C . LEU A 1 250 ? -17.857 -8.441 11.546 1.00 96.44 250 LEU A C 1
ATOM 1880 O O . LEU A 1 250 ? -17.829 -9.595 11.118 1.00 96.44 250 LEU A O 1
ATOM 1884 N N . GLY A 1 251 ? -18.847 -7.589 11.290 1.00 95.44 251 GLY A N 1
ATOM 1885 C CA . GLY A 1 251 ? -20.017 -7.947 10.503 1.00 95.44 251 GLY A CA 1
ATOM 1886 C C . GLY A 1 251 ? -19.688 -8.337 9.053 1.00 95.44 251 GLY A C 1
ATOM 1887 O O . GLY A 1 251 ? -18.596 -8.060 8.541 1.00 95.44 251 GLY A O 1
ATOM 1888 N N . PRO A 1 252 ? -20.630 -8.994 8.355 1.00 94.44 252 PRO A N 1
ATOM 1889 C CA . PRO A 1 252 ? -20.442 -9.449 6.976 1.00 94.44 252 PRO A CA 1
ATOM 1890 C C . PRO A 1 252 ? -20.123 -8.314 5.989 1.00 94.44 252 PRO A C 1
ATOM 1892 O O . PRO A 1 252 ? -19.511 -8.561 4.951 1.00 94.44 252 PRO A O 1
ATOM 1895 N N . GLU A 1 253 ? -20.499 -7.075 6.302 1.00 94.62 253 GLU A N 1
ATOM 1896 C CA . GLU A 1 253 ? -20.202 -5.885 5.508 1.00 94.62 253 GLU A CA 1
ATOM 1897 C C . GLU A 1 253 ? -18.701 -5.639 5.308 1.00 94.62 253 GLU A C 1
ATOM 1899 O O . GLU A 1 253 ? -18.319 -5.135 4.255 1.00 94.62 253 GLU A O 1
ATOM 1904 N N . PHE A 1 254 ? -17.848 -6.067 6.244 1.00 95.69 254 PHE A N 1
ATOM 1905 C CA . PHE A 1 254 ? -16.391 -5.934 6.145 1.00 95.69 254 PHE A CA 1
ATOM 1906 C C . PHE A 1 254 ? -15.747 -6.957 5.196 1.00 95.69 254 PHE A C 1
ATOM 1908 O O . PHE A 1 254 ? -14.596 -6.784 4.793 1.00 95.69 254 PHE A O 1
ATOM 1915 N N . TRP A 1 255 ? -16.475 -8.017 4.833 1.00 94.62 255 TRP A N 1
ATOM 1916 C CA . TRP A 1 255 ? -15.945 -9.193 4.136 1.00 94.62 255 TRP A CA 1
ATOM 1917 C C . TRP A 1 255 ? -16.512 -9.375 2.724 1.00 94.62 255 TRP A C 1
ATOM 1919 O O . TRP A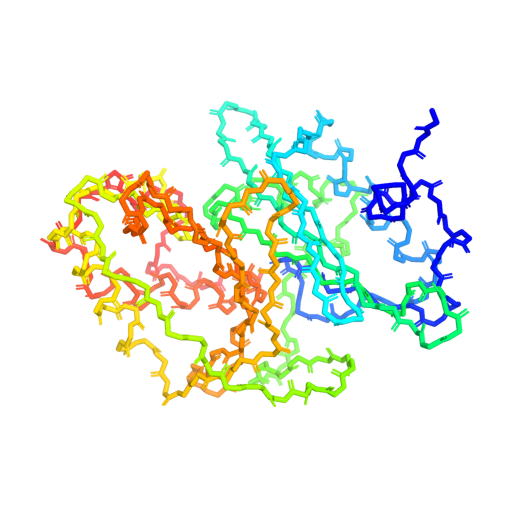 1 255 ? -16.445 -10.474 2.170 1.00 94.62 255 TRP A O 1
ATOM 1929 N N . GLN A 1 256 ? -17.054 -8.312 2.122 1.00 90.81 256 GLN A N 1
ATOM 1930 C CA . GLN A 1 256 ? -17.580 -8.363 0.756 1.00 90.81 256 GLN A CA 1
ATOM 1931 C C . GLN A 1 256 ? -16.469 -8.657 -0.278 1.00 90.81 256 GLN A C 1
ATOM 1933 O O . GLN A 1 256 ? -15.270 -8.537 -0.004 1.00 90.81 256 GLN A O 1
ATOM 1938 N N . GLY A 1 257 ? -16.880 -9.049 -1.489 1.00 85.12 257 GLY A N 1
ATOM 1939 C CA . GLY A 1 257 ? -15.986 -9.448 -2.581 1.00 85.12 257 GLY A CA 1
ATOM 1940 C C . GLY A 1 257 ? -15.748 -10.963 -2.635 1.00 85.12 257 GLY A C 1
ATOM 1941 O O . GLY A 1 257 ? -16.618 -11.724 -2.206 1.00 85.12 257 GLY A O 1
ATOM 1942 N N . PRO A 1 258 ? -14.604 -11.424 -3.180 1.00 83.44 258 PRO A N 1
ATOM 1943 C CA . PRO A 1 258 ? -14.302 -12.854 -3.268 1.00 83.44 258 PRO A CA 1
ATOM 1944 C C . PRO A 1 258 ? -14.358 -13.542 -1.893 1.00 83.44 258 PRO A C 1
ATOM 1946 O O . PRO A 1 258 ? -13.948 -12.946 -0.892 1.00 83.44 258 PRO A O 1
ATOM 1949 N N . ASP A 1 259 ? -14.847 -14.788 -1.831 1.00 81.25 259 ASP A N 1
ATOM 1950 C CA . ASP A 1 259 ? -15.003 -15.531 -0.566 1.00 81.25 259 ASP A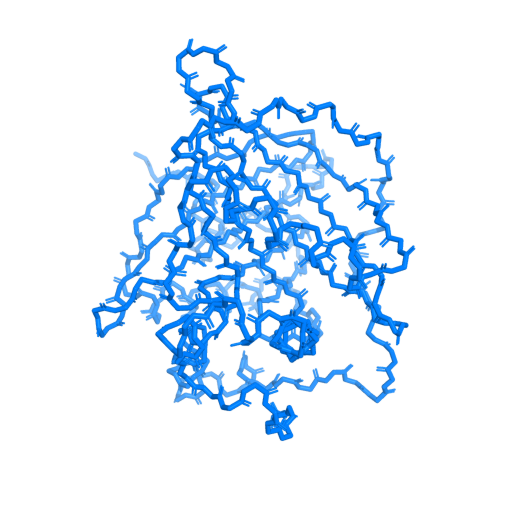 CA 1
ATOM 1951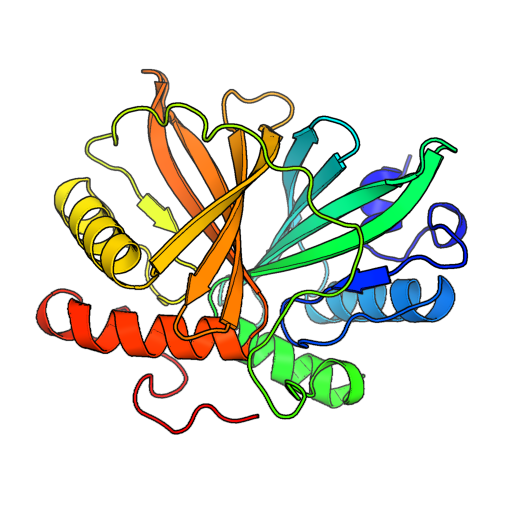 C C . ASP A 1 259 ? -13.636 -15.693 0.131 1.00 81.25 259 ASP A C 1
ATOM 1953 O O . ASP A 1 259 ? -12.752 -16.341 -0.435 1.00 81.25 259 ASP A O 1
ATOM 1957 N N . PRO A 1 260 ? -13.442 -15.146 1.350 1.00 78.94 260 PRO A N 1
ATOM 1958 C CA . PRO A 1 260 ? -12.206 -15.318 2.120 1.00 78.94 260 PRO A CA 1
ATOM 1959 C C . PRO A 1 260 ? -11.819 -16.783 2.364 1.00 78.94 260 PRO A C 1
ATOM 1961 O O . PRO A 1 260 ? -10.648 -17.082 2.580 1.00 78.94 260 PRO A O 1
ATOM 1964 N N . ARG A 1 261 ? -12.791 -17.701 2.344 1.00 77.81 261 ARG A N 1
ATOM 1965 C CA . ARG A 1 261 ? -12.588 -19.138 2.579 1.00 77.81 261 ARG A CA 1
ATOM 1966 C C . ARG A 1 261 ? -12.403 -19.933 1.290 1.00 77.81 261 ARG A C 1
ATOM 1968 O O . ARG A 1 261 ? -12.053 -21.113 1.360 1.00 77.81 261 ARG A O 1
ATOM 1975 N N . GLY A 1 262 ? -12.661 -19.314 0.137 1.00 68.44 262 GLY A N 1
ATOM 1976 C CA . GLY A 1 262 ? -12.483 -19.935 -1.168 1.00 68.44 262 GLY A CA 1
ATOM 1977 C C . GLY A 1 262 ? -11.020 -20.311 -1.428 1.00 68.44 262 GLY A C 1
ATOM 1978 O O . GLY A 1 262 ? -10.118 -19.846 -0.723 1.00 68.44 262 GLY A O 1
ATOM 1979 N N . PRO A 1 263 ? -10.747 -21.168 -2.428 1.00 61.78 263 PRO A N 1
ATOM 1980 C CA . PRO A 1 263 ? -9.382 -21.344 -2.899 1.00 61.78 263 PRO A CA 1
ATOM 1981 C C . PRO A 1 263 ? -8.834 -19.979 -3.316 1.00 61.78 263 PRO A C 1
ATOM 1983 O O . PRO A 1 263 ? -9.538 -19.196 -3.959 1.00 61.78 263 PRO A O 1
ATOM 1986 N N . VAL A 1 264 ? -7.587 -19.690 -2.945 1.00 62.94 264 VAL A N 1
ATOM 1987 C CA . VAL A 1 264 ? -6.936 -18.484 -3.437 1.00 62.94 264 VAL A CA 1
ATOM 1988 C C . VAL A 1 264 ? -6.673 -18.706 -4.922 1.00 62.94 264 VAL A C 1
ATOM 1990 O O . VAL A 1 264 ? -5.797 -19.483 -5.289 1.00 62.94 264 VAL A O 1
ATOM 1993 N N . ALA A 1 265 ? -7.512 -18.118 -5.771 1.00 51.03 265 ALA A N 1
ATOM 1994 C CA . ALA A 1 265 ? -7.345 -18.221 -7.209 1.00 51.03 265 ALA A CA 1
ATOM 1995 C C . ALA A 1 265 ? -6.062 -17.479 -7.607 1.00 51.03 265 ALA A C 1
ATOM 1997 O O . ALA A 1 265 ? -5.957 -16.268 -7.375 1.00 51.03 265 ALA A O 1
ATOM 1998 N N . ALA A 1 266 ? -5.116 -18.226 -8.182 1.00 45.41 266 ALA A N 1
ATOM 1999 C CA . ALA A 1 266 ? -4.226 -17.674 -9.195 1.00 45.41 266 ALA A CA 1
ATOM 2000 C C . ALA A 1 266 ? -5.109 -17.218 -10.363 1.00 45.41 266 ALA A C 1
ATOM 2002 O O . ALA A 1 266 ? -5.990 -17.996 -10.782 1.00 45.41 266 ALA A O 1
#

InterPro domains:
  IPR032710 NTF2-like domain superfamily [SSF54427] (15-104)
  IPR032710 NTF2-like domain superfamily [SSF54427] (146-231)

Foldseek 3Di:
DPDPVVCVQQLVCLVLADQFEWEAEQAALDIDTGSVRNSVLSNLLCVLLPNWDFPWWKDFVQKIKTKTWGQVVHAIKIKIKMFGADPVRGGRYIYIFIAALQVVVVSLVSCCVPPVVSSDHDQDPDARDHDDDDFDFDDDDDAAAADQFAWEQDNHWRDIDTGRVRVVLLVVLLVVQFDDKTWRTKIQIPPARKIKTWMWTHGPRHTKTKIWIFHADPVRHGRYIHMTIDHSLVVLLSNLSSCVRPVVPDDCNGRDHDHSPDPSDD

Secondary structure (DSSP, 8-state):
---HHHHHHTTS-GGGEEEEEEEE-SS-SSPEESHHHHHHHHHHHHHHTTS-EEEEEEEETTEEEEEEEE-GGG--EEEEEEEEE-TTSSEEEEEEEEE-HHHHHHHHHHHHHH-GGGS-----SSS----SSPPPPBPPPPPPPEEEEEEEE-SS-SS--BSHHHHHHHHHHHTTT-SEEEEEEEEEETTSS-EEEEEEEEETTEEEEEEEEEEE-TTSSEEEEEEEEE-HHHHHHHHHHHHHHHTTTS-GGGG-SS-TTS----

Radius of gyration: 17.48 Å; chains: 1; bounding box: 44×45×43 Å

Organism: NCBI:txid310782

Sequence (266 aa):
MSDPLLAALSGQAPAALAEDVSLATPITAPRIHGRDAVSRALRTYQDVLASPEVTARLKGDGREGAVYSASPGGRTVEILALATYDPAGPVAAVDVYGRPWPYMALLREEIAKVAPDLADPDLGTGPYAPEGPEPVWVDHPAVPPLAEDVVLYSPILTEEPSGKAVVGTVLQAAARSYDDLKVRAVLHAEGRSDFAVVIDEFVDGHVQQLVEVFTLDAGGDVAGIRVFTRPWLVTAHFRKRMYDLLHDTLGPEFWQGPDPRGPVAA